Protein AF-A0A5C4PP89-F1 (afdb_monomer_lite)

Foldseek 3Di:
DLVLLLQLLQPCLQPVVSNVVSLVVLVVVLVVVCVVCVVVVVVDPVVVVLVVVLVVVVVVVVCCCVPDPPHDPDDDCVVVCVVCSVVSVCVVCVPDPVSVLSSLVSNLNSLVSNLVRQAPCSVVLLVCLVVVAAHCSNRPALLVSLVSLLVNLVSLVVVLVCCVPVVVVCCVDPVSVVVNVVSVVSNVVSVSSNSNNLNPVSLVVSVVVLVVVVVVCVVVVPPDDVVVNVVVVVVSVVVNVVSD

Secondary structure (DSSP, 8-state):
-HHHHHHHHHHTTT-HHHHHHHHHHHHHHHHHHHHHTHHHHTT-HHHHHHHHHHHHHHHHHHHHHHH-S---SS---HHHHHHHHHHHHHHHHTT-HHHHHHHHHHHHHHHHHHHHHH-SSHHHHHHHHHTT----TTSSSHHHHHHHHHHHHHHHHHHHHHHHHH-TTGGGSHHHHHHHHHHHHHHHHHHHHHHHTT-HHHHHHHHHHHHHHHHHHHHTT----HHHHHHHHHHHHHHHHTT-

Sequence (244 aa):
MFISILGYTLFKVADRNIGDVFLTLLVLGFIIGLISNWKVLIQDKILWLFLLSLLSQILSWFHGIYFTPYTPSFFSLSPLANLFYFFILACWLKGNAYYIFSTLTAYCLGVILACILHSNAPVDEFLLGLTGQRVDFGITNANHTAALAGSSILASIFMIYFFIKEFRIYLRTWYGISYVSFLAIISVINLLLVYMTFSRSIWLALFCVLVILIFYVFFRNVSFNMKFLVKIIVVLISSFLLIY

Radius of gyration: 21.16 Å; chains: 1; bounding box: 54×38×56 Å

Structure (mmCIF, N/CA/C/O backbone):
data_AF-A0A5C4PP89-F1
#
_entry.id   AF-A0A5C4PP89-F1
#
loop_
_atom_site.group_PDB
_atom_site.id
_atom_site.type_symbol
_atom_site.label_atom_id
_atom_site.label_alt_id
_atom_site.label_comp_id
_atom_site.label_asym_id
_atom_site.label_entity_id
_atom_site.label_seq_id
_atom_site.pdbx_PDB_ins_code
_atom_site.Cartn_x
_atom_site.Cartn_y
_atom_site.Cartn_z
_atom_site.occupancy
_atom_site.B_iso_or_equiv
_atom_site.auth_seq_id
_atom_site.auth_comp_id
_atom_site.auth_asym_id
_atom_site.auth_atom_id
_atom_site.pdbx_PDB_model_num
ATOM 1 N N . MET A 1 1 ? -4.977 14.700 11.552 1.00 88.88 1 MET A N 1
ATOM 2 C CA . MET A 1 1 ? -4.698 13.250 11.656 1.00 88.88 1 MET A CA 1
ATOM 3 C C . MET A 1 1 ? -4.964 12.521 10.358 1.00 88.88 1 MET A C 1
ATOM 5 O O . MET A 1 1 ? -4.012 12.023 9.789 1.00 88.88 1 MET A O 1
ATOM 9 N N . PHE A 1 2 ? -6.188 12.511 9.825 1.00 90.88 2 PHE A N 1
ATOM 10 C CA . PHE A 1 2 ? -6.460 11.801 8.568 1.00 90.88 2 PHE A CA 1
ATOM 11 C C . PHE A 1 2 ? -5.607 12.278 7.373 1.00 90.88 2 PHE A C 1
ATOM 13 O O . PHE A 1 2 ? -5.032 11.454 6.676 1.00 90.88 2 PHE A O 1
ATOM 20 N N . ILE A 1 3 ? -5.415 13.592 7.201 1.00 92.06 3 ILE A N 1
ATOM 21 C CA . ILE A 1 3 ? -4.490 14.142 6.187 1.00 92.06 3 ILE A CA 1
ATOM 22 C C . ILE A 1 3 ? -3.062 13.616 6.388 1.00 92.06 3 ILE A C 1
ATOM 24 O O . ILE A 1 3 ? -2.393 13.264 5.425 1.00 92.06 3 ILE A O 1
ATOM 28 N N . SER A 1 4 ? -2.612 13.507 7.640 1.00 92.50 4 SER A N 1
ATOM 29 C CA . SER A 1 4 ? -1.303 12.945 7.978 1.00 92.50 4 SER A CA 1
ATOM 30 C C . SER A 1 4 ? -1.210 11.465 7.608 1.00 92.50 4 SER A C 1
ATOM 32 O O . SER A 1 4 ? -0.158 11.024 7.168 1.00 92.50 4 SER A O 1
ATOM 34 N N . ILE A 1 5 ? -2.309 10.709 7.717 1.00 92.69 5 ILE A N 1
ATOM 35 C CA . ILE A 1 5 ? -2.360 9.331 7.220 1.00 92.69 5 ILE A CA 1
ATOM 36 C C . ILE A 1 5 ? -2.183 9.308 5.708 1.00 92.69 5 ILE A C 1
ATOM 38 O O . ILE A 1 5 ? -1.323 8.583 5.221 1.00 92.69 5 ILE A O 1
ATOM 42 N N . LEU A 1 6 ? -2.965 10.109 4.979 1.00 94.31 6 LEU A N 1
ATOM 43 C CA . LEU A 1 6 ? -2.884 10.161 3.519 1.00 94.31 6 LEU A CA 1
ATOM 44 C C . LEU A 1 6 ? -1.471 10.538 3.067 1.00 94.31 6 LEU A C 1
ATOM 46 O O . LEU A 1 6 ? -0.885 9.821 2.260 1.00 94.31 6 LEU A O 1
ATOM 50 N N . GLY A 1 7 ? -0.898 11.591 3.656 1.00 93.12 7 GLY A N 1
ATOM 51 C CA . GLY A 1 7 ? 0.468 12.031 3.386 1.00 93.12 7 GLY A CA 1
ATOM 52 C C . GLY A 1 7 ? 1.504 10.950 3.691 1.00 93.12 7 GLY A C 1
ATOM 53 O O . GLY A 1 7 ? 2.354 10.670 2.852 1.00 93.12 7 GLY A O 1
ATOM 54 N N . TYR A 1 8 ? 1.396 10.267 4.834 1.00 93.38 8 TYR A N 1
ATOM 55 C CA . TYR A 1 8 ? 2.272 9.141 5.157 1.00 93.38 8 TYR A CA 1
ATOM 56 C C . TYR A 1 8 ? 2.159 8.023 4.113 1.00 93.38 8 TYR A C 1
ATOM 58 O O . TYR A 1 8 ? 3.167 7.606 3.552 1.00 93.38 8 TYR A O 1
ATOM 66 N N . THR A 1 9 ? 0.944 7.562 3.804 1.00 92.75 9 THR A N 1
ATOM 67 C CA . THR A 1 9 ? 0.734 6.453 2.858 1.00 92.75 9 THR A CA 1
ATOM 68 C C . THR A 1 9 ? 1.170 6.783 1.434 1.00 92.75 9 THR A C 1
ATOM 70 O O . THR A 1 9 ? 1.595 5.887 0.711 1.00 92.75 9 THR A O 1
ATOM 73 N N . LEU A 1 10 ? 1.081 8.055 1.043 1.00 94.38 10 LEU A N 1
ATOM 74 C CA . LEU A 1 10 ? 1.427 8.525 -0.293 1.00 94.38 10 LEU A CA 1
ATOM 75 C C . LEU A 1 10 ? 2.937 8.750 -0.435 1.00 94.38 10 LEU A C 1
ATOM 77 O O . LEU A 1 10 ? 3.524 8.344 -1.433 1.00 94.38 10 LEU A O 1
ATOM 81 N N . PHE A 1 11 ? 3.582 9.356 0.568 1.00 93.56 11 PHE A N 1
ATOM 82 C CA . PHE A 1 11 ? 4.981 9.775 0.464 1.00 93.56 11 PHE A CA 1
ATOM 83 C C . PHE A 1 11 ? 5.983 8.827 1.112 1.00 93.56 11 PHE A C 1
ATOM 85 O O . PHE A 1 11 ? 7.130 8.842 0.698 1.00 93.56 11 PHE A O 1
ATOM 92 N N . LYS A 1 12 ? 5.622 7.972 2.076 1.00 89.69 12 LYS A N 1
ATOM 93 C CA . LYS A 1 12 ? 6.619 7.179 2.827 1.00 89.69 12 LYS A CA 1
ATOM 94 C C . LYS A 1 12 ? 7.551 6.344 1.947 1.00 89.69 12 LYS A C 1
ATOM 96 O O . LYS A 1 12 ? 8.718 6.181 2.295 1.00 89.69 12 LYS A O 1
ATOM 101 N N . VAL A 1 13 ? 7.031 5.823 0.839 1.00 86.75 13 VAL A N 1
ATOM 102 C CA . VAL A 1 13 ? 7.825 5.087 -0.151 1.00 86.75 13 VAL A CA 1
ATOM 103 C C . VAL A 1 13 ? 8.424 6.025 -1.198 1.00 86.75 13 VAL A C 1
ATOM 105 O O . VAL A 1 13 ? 9.518 5.760 -1.667 1.00 86.75 13 VAL A O 1
ATOM 108 N N . ALA A 1 14 ? 7.736 7.110 -1.559 1.00 88.50 14 ALA A N 1
ATOM 109 C CA . ALA A 1 14 ? 8.132 7.981 -2.661 1.00 88.50 14 ALA A CA 1
ATOM 110 C C . ALA A 1 14 ? 9.193 9.030 -2.290 1.00 88.50 14 ALA A C 1
ATOM 112 O O . ALA A 1 14 ? 10.112 9.267 -3.063 1.00 88.50 14 ALA A O 1
ATOM 113 N N . ASP A 1 15 ? 9.090 9.613 -1.099 1.00 89.56 15 ASP A N 1
ATOM 114 C CA . ASP A 1 15 ? 10.097 10.462 -0.471 1.00 89.56 15 ASP A CA 1
ATOM 115 C C . ASP A 1 15 ? 10.065 10.215 1.042 1.00 89.56 15 ASP A C 1
ATOM 117 O O . ASP A 1 15 ? 9.145 10.620 1.767 1.00 89.56 15 ASP A O 1
ATOM 121 N N . ARG A 1 16 ? 11.110 9.542 1.527 1.00 87.69 16 ARG A N 1
ATOM 122 C CA . ARG A 1 16 ? 11.231 9.166 2.933 1.00 87.69 16 ARG A CA 1
ATOM 123 C C . ARG A 1 16 ? 11.198 10.379 3.863 1.00 87.69 16 ARG A C 1
ATOM 125 O O . ARG A 1 16 ? 10.590 10.276 4.927 1.00 87.69 16 ARG A O 1
ATOM 132 N N . ASN A 1 17 ? 11.794 11.506 3.473 1.00 89.75 17 ASN A N 1
ATOM 133 C CA . ASN A 1 17 ? 11.881 12.690 4.327 1.00 89.75 17 ASN A CA 1
ATOM 134 C C . ASN A 1 17 ? 10.488 13.277 4.567 1.00 89.75 17 ASN A C 1
ATOM 136 O O . ASN A 1 17 ? 10.100 13.528 5.709 1.00 89.75 17 ASN A O 1
ATOM 140 N N . ILE A 1 18 ? 9.700 13.420 3.499 1.00 91.31 18 ILE A N 1
ATOM 141 C CA . ILE A 1 18 ? 8.321 13.917 3.581 1.00 91.31 18 ILE A CA 1
ATOM 142 C C . ILE A 1 18 ? 7.441 12.919 4.346 1.00 91.31 18 ILE A C 1
ATOM 144 O O . ILE A 1 18 ? 6.667 13.304 5.228 1.00 91.31 18 ILE A O 1
ATOM 148 N N . GLY A 1 19 ? 7.579 11.624 4.055 1.00 90.00 19 GLY A N 1
ATOM 149 C CA . GLY A 1 19 ? 6.848 10.574 4.760 1.00 90.00 19 GLY A CA 1
ATOM 150 C C . GLY A 1 19 ? 7.123 10.547 6.267 1.00 90.00 19 GLY A C 1
ATOM 151 O O . GLY A 1 19 ? 6.197 10.332 7.052 1.00 90.00 19 GLY A O 1
ATOM 152 N N . ASP A 1 20 ? 8.364 10.807 6.681 1.00 89.69 20 ASP A N 1
ATOM 153 C CA . ASP A 1 20 ? 8.764 10.850 8.091 1.00 89.69 20 ASP A CA 1
ATOM 154 C C . ASP A 1 20 ? 8.165 12.057 8.833 1.00 89.69 20 ASP A C 1
ATOM 156 O O . ASP A 1 20 ? 7.765 11.930 9.995 1.00 89.69 20 ASP A O 1
ATOM 160 N N . VAL A 1 21 ? 7.965 13.196 8.163 1.00 93.31 21 VAL A N 1
ATOM 161 C CA . VAL A 1 21 ? 7.217 14.331 8.738 1.00 93.31 21 VAL A CA 1
ATOM 162 C C . VAL A 1 21 ? 5.766 13.935 9.031 1.00 93.31 21 VAL A C 1
ATOM 164 O O . VAL A 1 21 ? 5.253 14.171 10.124 1.00 93.31 21 VAL A O 1
ATOM 167 N N . PHE A 1 22 ? 5.089 13.266 8.099 1.00 92.62 22 PHE A N 1
ATOM 168 C CA . PHE A 1 22 ? 3.720 12.808 8.343 1.00 92.62 22 PHE A CA 1
ATOM 169 C C . PHE A 1 22 ? 3.639 11.721 9.420 1.00 92.62 22 PHE A C 1
ATOM 171 O O . PHE A 1 22 ? 2.704 11.721 10.225 1.00 92.62 22 PHE A O 1
ATOM 178 N N . LEU A 1 23 ? 4.633 10.834 9.474 1.00 90.19 23 LEU A N 1
ATOM 179 C CA . LEU A 1 23 ? 4.743 9.806 10.503 1.00 90.19 23 LEU A CA 1
ATOM 180 C C . LEU A 1 23 ? 4.913 10.411 11.899 1.00 90.19 23 LEU A C 1
ATOM 182 O O . LEU A 1 23 ? 4.223 10.000 12.831 1.00 90.19 23 LEU A O 1
ATOM 186 N N . THR A 1 24 ? 5.789 11.404 12.053 1.00 90.56 24 THR A N 1
ATOM 187 C CA . THR A 1 24 ? 5.991 12.075 13.348 1.00 90.56 24 THR A CA 1
ATOM 188 C C . THR A 1 24 ? 4.713 12.766 13.817 1.00 90.56 24 THR A C 1
ATOM 190 O O . THR A 1 24 ? 4.319 12.590 14.970 1.00 90.56 24 THR A O 1
ATOM 193 N N . LEU A 1 25 ? 3.990 13.444 12.920 1.00 92.50 25 LEU A N 1
ATOM 194 C CA . LEU A 1 25 ? 2.676 14.020 13.226 1.00 92.50 25 LEU A CA 1
ATOM 195 C C . LEU A 1 25 ? 1.646 12.958 13.647 1.00 92.50 25 LEU A C 1
ATOM 197 O O . LEU A 1 25 ? 0.860 13.203 14.564 1.00 92.50 25 LEU A O 1
ATOM 201 N N . LEU A 1 26 ? 1.648 11.777 13.017 1.00 91.06 26 LEU A N 1
ATOM 202 C CA . LEU A 1 26 ? 0.763 10.667 13.390 1.00 91.06 26 LEU A CA 1
ATOM 203 C C . LEU A 1 26 ? 1.077 10.109 14.775 1.00 91.06 26 LEU A C 1
ATOM 205 O O . LEU A 1 26 ? 0.155 9.871 15.557 1.00 91.06 26 LEU A O 1
ATOM 209 N N . VAL A 1 27 ? 2.360 9.915 15.081 1.00 89.06 27 VAL A N 1
ATOM 210 C CA . VAL A 1 27 ? 2.814 9.417 16.386 1.00 89.06 27 VAL A CA 1
ATOM 211 C C . VAL A 1 27 ? 2.493 10.431 17.483 1.00 89.06 27 VAL A C 1
ATOM 213 O O . VAL A 1 27 ? 1.910 10.057 18.499 1.00 89.06 27 VAL A O 1
ATOM 216 N N . LEU A 1 28 ? 2.786 11.716 17.265 1.00 90.94 28 LEU A N 1
ATOM 217 C CA . LEU A 1 28 ? 2.429 12.785 18.204 1.00 90.94 28 LEU A CA 1
ATOM 218 C C . LEU A 1 28 ? 0.918 12.848 18.426 1.00 90.94 28 LEU A C 1
ATOM 220 O O . LEU A 1 28 ? 0.458 12.885 19.566 1.00 90.94 28 LEU A O 1
ATOM 224 N N . GLY A 1 29 ? 0.140 12.788 17.344 1.00 89.56 29 GLY A N 1
ATOM 225 C CA . GLY A 1 29 ? -1.312 12.726 17.422 1.00 89.56 29 GLY A CA 1
ATOM 226 C C . GLY A 1 29 ? -1.791 11.546 18.257 1.00 89.56 29 GLY A C 1
ATOM 227 O O . GLY A 1 29 ? -2.650 11.720 19.120 1.00 89.56 29 GLY A O 1
ATOM 228 N N . PHE A 1 30 ? -1.227 10.358 18.027 1.00 87.56 30 PHE A N 1
ATOM 229 C CA . PHE A 1 30 ? -1.563 9.146 18.772 1.00 87.56 30 PHE A CA 1
ATOM 230 C C . PHE A 1 30 ? -1.273 9.294 20.267 1.00 87.56 30 PHE A C 1
ATOM 232 O O . PHE A 1 30 ? -2.152 9.007 21.073 1.00 87.56 30 PHE A O 1
ATOM 239 N N . ILE A 1 31 ? -0.101 9.817 20.639 1.00 88.31 31 ILE A N 1
ATOM 240 C CA . ILE A 1 31 ? 0.267 10.063 22.042 1.00 88.31 31 ILE A CA 1
ATOM 241 C C . ILE A 1 31 ? -0.713 11.046 22.698 1.00 88.31 31 ILE A C 1
ATOM 243 O O . ILE A 1 31 ? -1.238 10.763 23.773 1.00 88.31 31 ILE A O 1
ATOM 247 N N . ILE A 1 32 ? -1.022 12.167 22.037 1.00 89.44 32 ILE A N 1
ATOM 248 C CA . ILE A 1 32 ? -1.983 13.161 22.548 1.00 89.44 32 ILE A CA 1
ATOM 249 C C . ILE A 1 32 ? -3.376 12.535 22.715 1.00 89.44 32 ILE A C 1
ATOM 251 O O . ILE A 1 32 ? -4.022 12.714 23.749 1.00 89.44 32 ILE A O 1
ATOM 255 N N . GLY A 1 33 ? -3.833 11.768 21.722 1.00 86.25 33 GLY A N 1
ATOM 256 C CA . GLY A 1 33 ? -5.120 11.072 21.770 1.00 86.25 33 GLY A CA 1
ATOM 257 C C . GLY A 1 33 ? -5.194 10.039 22.896 1.00 86.25 33 GLY A C 1
ATOM 258 O O . GLY A 1 33 ? -6.246 9.886 23.522 1.00 86.25 33 GLY A O 1
ATOM 259 N N . LEU A 1 34 ? -4.069 9.385 23.178 1.00 84.81 34 LEU A N 1
ATOM 260 C CA . LEU A 1 34 ? -3.925 8.386 24.225 1.00 84.81 34 LEU A CA 1
ATOM 261 C C . LEU A 1 34 ? -3.943 9.014 25.624 1.00 84.81 34 LEU A C 1
ATOM 263 O O . LEU A 1 34 ? -4.640 8.508 26.501 1.00 84.81 34 LEU A O 1
ATOM 267 N N . ILE A 1 35 ? -3.280 10.158 25.811 1.00 87.38 35 ILE A N 1
ATOM 268 C CA . ILE A 1 35 ? -3.321 10.928 27.066 1.00 87.38 35 ILE A CA 1
ATOM 269 C C . ILE A 1 35 ? -4.731 11.483 27.316 1.00 87.38 35 ILE A C 1
ATOM 271 O O . ILE A 1 35 ? -5.265 11.350 28.416 1.00 87.38 35 ILE A O 1
ATOM 275 N N . SER A 1 36 ? -5.371 12.055 26.292 1.00 87.75 36 SER A N 1
ATOM 276 C CA . SER A 1 36 ? -6.695 12.673 26.430 1.00 87.75 36 SER A CA 1
ATOM 277 C C . SER A 1 36 ? -7.809 11.667 26.741 1.00 87.75 36 SER A C 1
ATOM 279 O O . SER A 1 36 ? -8.760 12.018 27.434 1.00 87.75 36 SER A O 1
ATOM 281 N N . ASN A 1 37 ? -7.721 10.435 26.226 1.00 84.50 37 ASN A N 1
ATOM 282 C CA . ASN A 1 37 ? -8.781 9.420 26.334 1.00 84.50 37 ASN A CA 1
ATOM 283 C C . ASN A 1 37 ? -8.337 8.156 27.084 1.00 84.50 37 ASN A C 1
ATOM 285 O O . ASN A 1 37 ? -8.922 7.085 26.908 1.00 84.50 37 ASN A O 1
ATOM 289 N N . TRP A 1 38 ? -7.324 8.282 27.942 1.00 79.75 38 TRP A N 1
ATOM 290 C CA . TRP A 1 38 ? -6.675 7.177 28.653 1.00 79.75 38 TRP A CA 1
ATOM 291 C C . TRP A 1 38 ? -7.660 6.200 29.317 1.00 79.75 38 TRP A C 1
ATOM 293 O O . TRP A 1 38 ? -7.530 4.984 29.182 1.00 79.75 38 TRP A O 1
ATOM 303 N N . LYS A 1 39 ? -8.709 6.726 29.969 1.00 79.12 39 LYS A N 1
ATOM 304 C CA . LYS A 1 39 ? -9.724 5.920 30.673 1.00 79.12 39 LYS A CA 1
ATOM 305 C C . LYS A 1 39 ? -10.529 5.002 29.749 1.00 79.12 39 LYS A C 1
ATOM 307 O O . LYS A 1 39 ? -10.878 3.900 30.154 1.00 79.12 39 LYS A O 1
ATOM 312 N N . VAL A 1 40 ? -10.829 5.456 28.533 1.00 77.56 40 VAL A N 1
ATOM 313 C CA . VAL A 1 40 ? -11.603 4.684 27.546 1.00 77.56 40 VAL A CA 1
ATOM 314 C C . VAL A 1 40 ? -10.697 3.674 26.844 1.00 77.56 40 VAL A C 1
ATOM 316 O O . VAL A 1 40 ? -11.090 2.536 26.616 1.00 77.56 40 VAL A O 1
ATOM 319 N N . LEU A 1 41 ? -9.457 4.067 26.553 1.00 73.94 41 LEU A N 1
ATOM 320 C CA . LEU A 1 41 ? -8.504 3.253 25.800 1.00 73.94 41 LEU A CA 1
ATOM 321 C C . LEU A 1 41 ? -7.965 2.048 26.584 1.00 73.94 41 LEU A C 1
ATOM 323 O O . LEU A 1 41 ? -7.747 1.000 25.986 1.00 73.94 41 LEU A O 1
ATOM 327 N N . ILE A 1 42 ? -7.811 2.143 27.911 1.00 80.38 42 ILE A N 1
ATOM 328 C CA . ILE A 1 42 ? -7.408 0.992 28.747 1.00 80.38 42 ILE A CA 1
ATOM 329 C C . ILE A 1 42 ? -8.435 -0.144 28.712 1.00 80.38 42 ILE A C 1
ATOM 331 O O . ILE A 1 42 ? -8.081 -1.304 28.921 1.00 80.38 42 ILE A O 1
ATOM 335 N N . GLN A 1 43 ? -9.707 0.167 28.470 1.00 80.44 43 GLN A N 1
ATOM 336 C CA . GLN A 1 43 ? -10.750 -0.855 28.400 1.00 80.44 43 GLN A CA 1
ATOM 337 C C . GLN A 1 43 ? -10.708 -1.631 27.076 1.00 80.44 43 GLN A C 1
ATOM 339 O O . GLN A 1 43 ? -11.323 -2.694 26.969 1.00 80.44 43 GLN A O 1
ATOM 344 N N . ASP A 1 44 ? -9.977 -1.135 26.074 1.00 82.19 44 ASP A N 1
ATOM 345 C CA . ASP A 1 44 ? -9.890 -1.770 24.769 1.00 82.19 44 ASP A CA 1
ATOM 346 C C . ASP A 1 44 ? -8.919 -2.962 24.792 1.00 82.19 44 ASP A C 1
ATOM 348 O O . ASP A 1 44 ? -7.713 -2.834 25.022 1.00 82.19 44 ASP A O 1
ATOM 352 N N . LYS A 1 45 ? -9.449 -4.155 24.505 1.00 84.88 45 LYS A N 1
ATOM 353 C CA . LYS A 1 45 ? -8.669 -5.400 24.432 1.00 84.88 45 LYS A CA 1
ATOM 354 C C . LYS A 1 45 ? -7.604 -5.341 23.337 1.00 84.88 45 LYS A C 1
ATOM 356 O O . LYS A 1 45 ? -6.549 -5.957 23.481 1.00 84.88 45 LYS A O 1
ATOM 361 N N . ILE A 1 46 ? -7.863 -4.601 22.259 1.00 81.94 46 ILE A N 1
ATOM 362 C CA . ILE A 1 46 ? -6.939 -4.465 21.129 1.00 81.94 46 ILE A CA 1
ATOM 363 C C . ILE A 1 46 ? -5.661 -3.736 21.567 1.00 81.94 46 ILE A C 1
ATOM 365 O O . ILE A 1 46 ? -4.562 -4.122 21.165 1.00 81.94 46 ILE A O 1
ATOM 369 N N . LEU A 1 47 ? -5.782 -2.749 22.458 1.00 82.19 47 LEU A N 1
ATOM 370 C CA . LEU A 1 47 ? -4.639 -2.037 23.028 1.00 82.19 47 LEU A CA 1
ATOM 371 C C . LEU A 1 47 ? -3.791 -2.946 23.927 1.00 82.19 47 LEU A C 1
ATOM 373 O O . LEU A 1 47 ? -2.565 -2.903 23.857 1.00 82.19 47 LEU A O 1
ATOM 377 N N . TRP A 1 48 ? -4.413 -3.819 24.720 1.00 83.94 48 TRP A N 1
ATOM 378 C CA . TRP A 1 48 ? -3.675 -4.795 25.530 1.00 83.94 48 TRP A CA 1
ATOM 379 C C . TRP A 1 48 ? -2.933 -5.828 24.687 1.00 83.94 48 TRP A C 1
ATOM 381 O O . TRP A 1 48 ? -1.780 -6.130 24.983 1.00 83.94 48 TRP A O 1
ATOM 391 N N . LEU A 1 49 ? -3.553 -6.335 23.618 1.00 83.75 49 LEU A N 1
ATOM 392 C CA . LEU A 1 49 ? -2.882 -7.233 22.672 1.00 83.75 49 LEU A CA 1
ATOM 393 C C . LEU A 1 49 ? -1.685 -6.548 22.006 1.00 83.75 49 LEU A C 1
ATOM 395 O O . LEU A 1 49 ? -0.625 -7.156 21.870 1.00 83.75 49 LEU A O 1
ATOM 399 N N . PHE A 1 50 ? -1.831 -5.270 21.654 1.00 82.88 50 PHE A N 1
ATOM 400 C CA . PHE A 1 50 ? -0.732 -4.464 21.138 1.00 82.88 50 PHE A CA 1
ATOM 401 C C . PHE A 1 50 ? 0.409 -4.342 22.155 1.00 82.88 50 PHE A C 1
ATOM 403 O O . PHE A 1 50 ? 1.551 -4.673 21.834 1.00 82.88 50 PHE A O 1
ATOM 410 N N . LEU A 1 51 ? 0.111 -3.967 23.402 1.00 83.75 51 LEU A N 1
ATOM 411 C CA . LEU A 1 51 ? 1.120 -3.879 24.461 1.00 83.75 51 LEU A CA 1
ATOM 412 C C . LEU A 1 51 ? 1.800 -5.228 24.734 1.00 83.75 51 LEU A C 1
ATOM 414 O O . LEU A 1 51 ? 3.018 -5.270 24.888 1.00 83.75 51 LEU A O 1
ATOM 418 N N . LEU A 1 52 ? 1.045 -6.330 24.735 1.00 85.31 52 LEU A N 1
ATOM 419 C CA . LEU A 1 52 ? 1.582 -7.685 24.887 1.00 85.31 52 LEU A CA 1
ATOM 420 C C . LEU A 1 52 ? 2.500 -8.074 23.727 1.00 85.31 52 LEU A C 1
ATOM 422 O O . LEU A 1 52 ? 3.549 -8.665 23.963 1.00 85.31 52 LEU A O 1
ATOM 426 N N . SER A 1 53 ? 2.146 -7.726 22.489 1.00 82.44 53 SER A N 1
ATOM 427 C CA . SER A 1 53 ? 2.997 -7.995 21.324 1.00 82.44 53 SER A CA 1
ATOM 428 C C . SER A 1 53 ? 4.305 -7.198 21.368 1.00 82.44 53 SER A C 1
ATOM 430 O O . SER A 1 53 ? 5.372 -7.736 21.077 1.00 82.44 53 SER A O 1
ATOM 432 N N . LEU A 1 54 ? 4.242 -5.945 21.827 1.00 83.69 54 LEU A N 1
ATOM 433 C CA . LEU A 1 54 ? 5.408 -5.091 22.020 1.00 83.69 54 LEU A CA 1
ATOM 434 C C . LEU A 1 54 ? 6.301 -5.658 23.135 1.00 83.69 54 LEU A C 1
ATOM 436 O O . LEU A 1 54 ? 7.508 -5.817 22.949 1.00 83.69 54 LEU A O 1
ATOM 440 N N . LEU A 1 55 ? 5.701 -6.052 24.260 1.00 85.94 55 LEU A N 1
ATOM 441 C CA . LEU A 1 55 ? 6.396 -6.681 25.381 1.00 85.94 55 LEU A CA 1
ATOM 442 C C . LEU A 1 55 ? 7.039 -8.015 24.972 1.00 85.94 55 LEU A C 1
ATOM 444 O O . LEU A 1 55 ? 8.197 -8.256 25.303 1.00 85.94 55 LEU A O 1
ATOM 448 N N . SER A 1 56 ? 6.336 -8.851 24.204 1.00 84.56 56 SER A N 1
ATOM 449 C CA . SER A 1 56 ? 6.861 -10.115 23.674 1.00 84.56 56 SER A CA 1
ATOM 450 C C . SER A 1 56 ? 8.090 -9.894 22.790 1.00 84.56 56 SER A C 1
ATOM 452 O O . SER A 1 56 ? 9.094 -10.588 22.958 1.00 84.56 56 SER A O 1
ATOM 454 N N . GLN A 1 57 ? 8.059 -8.887 21.913 1.00 83.00 57 GLN A N 1
ATOM 455 C CA . GLN A 1 57 ? 9.201 -8.559 21.063 1.00 83.00 57 GLN A CA 1
ATOM 456 C C . GLN A 1 57 ? 10.397 -8.043 21.878 1.00 83.00 57 GLN A C 1
ATOM 458 O O . GLN A 1 57 ? 11.532 -8.444 21.619 1.00 83.00 57 GLN A O 1
ATOM 463 N N . ILE A 1 58 ? 10.151 -7.205 22.892 1.00 83.38 58 ILE A N 1
ATOM 464 C CA . ILE A 1 58 ? 11.193 -6.731 23.815 1.00 83.38 58 ILE A CA 1
ATOM 465 C C . ILE A 1 58 ? 11.828 -7.911 24.564 1.00 83.38 58 ILE A C 1
ATOM 467 O O . ILE A 1 58 ? 13.054 -8.005 24.624 1.00 83.38 58 ILE A O 1
ATOM 471 N N . LEU A 1 59 ? 11.020 -8.834 25.095 1.00 85.44 59 LEU A N 1
ATOM 472 C CA . LEU A 1 59 ? 11.519 -10.026 25.787 1.00 85.44 59 LEU A CA 1
ATOM 473 C C . LEU A 1 59 ? 12.327 -10.939 24.857 1.00 85.44 59 LEU A C 1
ATOM 475 O O . LEU A 1 59 ? 13.388 -11.420 25.253 1.00 85.44 59 LEU A O 1
ATOM 479 N N . SER A 1 60 ? 11.868 -11.143 23.618 1.00 82.19 60 SER A N 1
ATOM 480 C CA . SER A 1 60 ? 12.601 -11.913 22.605 1.00 82.19 60 SER A CA 1
ATOM 481 C C . SER A 1 60 ? 13.987 -11.319 22.336 1.00 82.19 60 SER A C 1
ATOM 483 O O . SER A 1 60 ? 14.974 -12.050 22.240 1.00 82.19 60 SER A O 1
ATOM 485 N N . TRP A 1 61 ? 14.094 -9.990 22.292 1.00 78.56 61 TRP A N 1
ATOM 486 C CA . TRP A 1 61 ? 15.375 -9.309 22.119 1.00 78.56 61 TRP A CA 1
ATOM 487 C C . TRP A 1 61 ? 16.271 -9.360 23.353 1.00 78.56 61 TRP A C 1
ATOM 489 O O . TRP A 1 61 ? 17.463 -9.617 23.196 1.00 78.56 61 TRP A O 1
ATOM 499 N N . PHE A 1 62 ? 15.732 -9.200 24.565 1.00 80.88 62 PHE A N 1
ATOM 500 C CA . PHE A 1 62 ? 16.513 -9.410 25.792 1.00 80.88 62 PHE A CA 1
ATOM 501 C C . PHE A 1 62 ? 17.075 -10.831 25.868 1.00 80.88 62 PHE A C 1
ATOM 503 O O . PHE A 1 62 ? 18.243 -11.018 26.206 1.00 80.88 62 PHE A O 1
ATOM 510 N N . HIS A 1 63 ? 16.274 -11.825 25.483 1.00 82.50 63 HIS A N 1
ATOM 511 C CA . HIS A 1 63 ? 16.731 -13.203 25.368 1.00 82.50 63 HIS A CA 1
ATOM 512 C C . HIS A 1 63 ? 17.850 -13.341 24.320 1.00 82.50 63 HIS A C 1
ATOM 514 O O . HIS A 1 63 ? 18.874 -13.963 24.588 1.00 82.50 63 HIS A O 1
ATOM 520 N N . GLY A 1 64 ? 17.704 -12.710 23.150 1.00 78.69 64 GLY A N 1
ATOM 521 C CA . GLY A 1 64 ? 18.754 -12.670 22.129 1.00 78.69 64 GLY A CA 1
ATOM 522 C C . GLY A 1 64 ? 20.075 -12.091 22.648 1.00 78.69 64 GLY A C 1
ATOM 523 O O . GLY A 1 64 ? 21.127 -12.676 22.406 1.00 78.69 64 GLY A O 1
ATOM 524 N N . ILE A 1 65 ? 20.023 -11.001 23.420 1.00 76.19 65 ILE A N 1
ATOM 525 C CA . ILE A 1 65 ? 21.212 -10.359 24.004 1.00 76.19 65 ILE A CA 1
ATOM 526 C C . ILE A 1 65 ? 21.930 -11.287 24.989 1.00 76.19 65 ILE A C 1
ATOM 528 O O . ILE A 1 65 ? 23.156 -11.335 24.998 1.00 76.19 65 ILE A O 1
ATOM 532 N N . TYR A 1 66 ? 21.184 -12.013 25.822 1.00 77.25 66 TYR A N 1
ATOM 533 C CA . TYR A 1 66 ? 21.780 -12.844 26.868 1.00 77.25 66 TYR A CA 1
ATOM 534 C C . TYR A 1 66 ? 22.360 -14.162 26.332 1.00 77.25 66 TYR A C 1
ATOM 536 O O . TYR A 1 66 ? 23.363 -14.648 26.847 1.00 77.25 66 TYR A O 1
ATOM 544 N N . PHE A 1 67 ? 21.738 -14.743 25.301 1.00 78.88 67 PHE A N 1
ATOM 545 C CA . PHE A 1 67 ? 22.045 -16.105 24.849 1.00 78.88 67 PHE A CA 1
ATOM 546 C C . PHE A 1 67 ? 22.800 -16.198 23.521 1.00 78.88 67 PHE A C 1
ATOM 548 O O . PHE A 1 67 ? 23.209 -17.299 23.150 1.00 78.88 67 PHE A O 1
ATOM 555 N N . THR A 1 68 ? 23.004 -15.094 22.791 1.00 73.06 68 THR A N 1
ATOM 556 C CA . THR A 1 68 ? 23.770 -15.128 21.535 1.00 73.06 68 THR A CA 1
ATOM 557 C C . THR A 1 68 ? 25.094 -14.369 21.641 1.00 73.06 68 THR A C 1
ATOM 559 O O . THR A 1 68 ? 25.127 -13.263 22.175 1.00 73.06 68 THR A O 1
ATOM 562 N N . PRO A 1 69 ? 26.196 -14.913 21.086 1.00 67.69 69 PRO A N 1
ATOM 563 C CA . PRO A 1 69 ? 27.492 -14.230 21.052 1.00 67.69 69 PRO A CA 1
ATOM 564 C C . PRO A 1 69 ? 27.527 -13.061 20.049 1.00 67.69 69 PRO A C 1
ATOM 566 O O . PRO A 1 69 ? 28.523 -12.353 19.956 1.00 67.69 69 PRO A O 1
ATOM 569 N N . TYR A 1 70 ? 26.446 -12.860 19.289 1.00 65.75 70 TYR A N 1
ATOM 570 C CA . TYR A 1 70 ? 26.303 -11.836 18.257 1.00 65.75 70 TYR A CA 1
ATOM 571 C C . TYR A 1 70 ? 25.484 -10.652 18.774 1.00 65.75 70 TYR A C 1
ATOM 573 O O . TYR A 1 70 ? 24.492 -10.255 18.161 1.00 65.75 70 TYR A O 1
ATOM 581 N N . THR A 1 71 ? 25.865 -10.103 19.926 1.00 63.16 71 THR A N 1
ATOM 582 C CA . THR A 1 71 ? 25.205 -8.928 20.495 1.00 63.16 71 THR A CA 1
ATOM 583 C C . THR A 1 71 ? 25.432 -7.709 19.596 1.00 63.16 71 THR A C 1
ATOM 585 O O . THR A 1 71 ? 26.572 -7.275 19.417 1.00 63.16 71 THR A O 1
ATOM 588 N N . PRO A 1 72 ? 24.376 -7.115 19.007 1.00 61.22 72 PRO A N 1
ATOM 589 C CA . PRO A 1 72 ? 24.526 -5.835 18.333 1.00 61.22 72 PRO A CA 1
ATOM 590 C C . PRO A 1 72 ? 24.907 -4.770 19.370 1.00 61.22 72 PRO A C 1
ATOM 592 O O . PRO A 1 72 ? 24.318 -4.696 20.447 1.00 61.22 72 PRO A O 1
ATOM 595 N N . SER A 1 73 ? 25.883 -3.927 19.035 1.00 62.03 73 SER A N 1
ATOM 596 C CA . SER A 1 73 ? 26.418 -2.881 19.919 1.00 62.03 73 SER A CA 1
ATOM 597 C C . SER A 1 73 ? 25.420 -1.763 20.244 1.00 62.03 73 SER A C 1
ATOM 599 O O . SER A 1 73 ? 25.643 -1.006 21.186 1.00 62.03 73 SER A O 1
ATOM 601 N N . PHE A 1 74 ? 24.313 -1.662 19.498 1.00 61.91 74 PHE A N 1
ATOM 602 C CA . PHE A 1 74 ? 23.307 -0.617 19.670 1.00 61.91 74 PHE A CA 1
ATOM 603 C C . PHE A 1 74 ? 21.879 -1.159 19.641 1.00 61.91 74 PHE A C 1
ATOM 605 O O . PHE A 1 74 ? 21.466 -1.884 18.734 1.00 61.91 74 PHE A O 1
ATOM 612 N N . PHE A 1 75 ? 21.100 -0.725 20.630 1.00 64.56 75 PHE A N 1
ATOM 613 C CA . PHE A 1 75 ? 19.674 -0.993 20.732 1.00 64.56 75 PHE A CA 1
ATOM 614 C C . PHE A 1 75 ? 18.908 -0.107 19.741 1.00 64.56 75 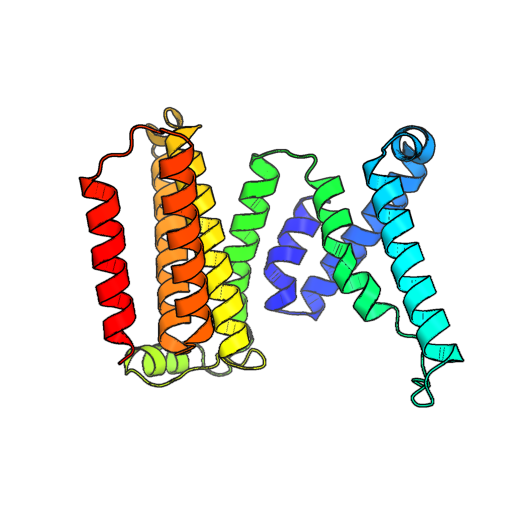PHE A C 1
ATOM 616 O O . PHE A 1 75 ? 18.749 1.093 19.963 1.00 64.56 75 PHE A O 1
ATOM 623 N N . SER A 1 76 ? 18.435 -0.686 18.633 1.00 66.06 76 SER A N 1
ATOM 624 C CA . SER A 1 76 ? 17.601 0.037 17.667 1.00 66.06 76 SER A CA 1
ATOM 625 C C . SER A 1 76 ? 16.126 -0.336 17.832 1.00 66.06 76 SER A C 1
ATOM 627 O O . SER A 1 76 ? 15.716 -1.470 17.609 1.00 66.06 76 SER A O 1
ATOM 629 N N . LEU A 1 77 ? 15.297 0.645 18.198 1.00 70.44 77 LEU A N 1
ATOM 630 C CA . LEU A 1 77 ? 13.834 0.500 18.239 1.00 70.44 77 LEU A CA 1
ATOM 631 C C . LEU A 1 77 ? 13.188 0.611 16.850 1.00 70.44 77 LEU A C 1
ATOM 633 O O . LEU A 1 77 ? 11.981 0.442 16.707 1.00 70.44 77 LEU A O 1
ATOM 637 N N . SER A 1 78 ? 13.973 0.907 15.812 1.00 70.19 78 SER A N 1
ATOM 638 C CA . SER A 1 78 ? 13.458 1.165 14.466 1.00 70.19 78 SER A CA 1
ATOM 639 C C . SER A 1 78 ? 12.713 -0.034 13.850 1.00 70.19 78 SER A C 1
ATOM 641 O O . SER A 1 78 ? 11.612 0.177 13.339 1.00 70.19 78 SER A O 1
ATOM 643 N N . PRO A 1 79 ? 13.200 -1.292 13.953 1.00 69.75 79 PRO A N 1
ATOM 644 C CA . PRO A 1 79 ? 12.457 -2.454 13.455 1.00 69.75 79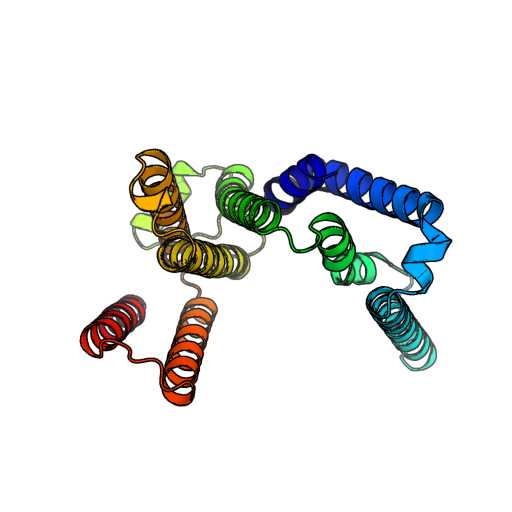 PRO A CA 1
ATOM 645 C C . PRO A 1 79 ? 11.137 -2.678 14.202 1.00 69.75 79 PRO A C 1
ATOM 647 O O . PRO A 1 79 ? 10.130 -3.017 13.584 1.00 69.75 79 PRO A O 1
ATOM 650 N N . LEU A 1 80 ? 11.129 -2.425 15.518 1.00 71.06 80 LEU A N 1
ATOM 651 C CA . LEU A 1 80 ? 9.931 -2.511 16.357 1.00 71.06 80 LEU A CA 1
ATOM 652 C C . LEU A 1 80 ? 8.884 -1.500 15.890 1.00 71.06 80 LEU A C 1
ATOM 654 O O . LEU A 1 80 ? 7.729 -1.843 15.663 1.00 71.06 80 LEU A O 1
ATOM 658 N N . ALA A 1 81 ? 9.306 -0.251 15.704 1.00 72.62 81 ALA A N 1
ATOM 659 C CA . ALA A 1 81 ? 8.422 0.818 15.277 1.00 72.62 81 ALA A CA 1
ATOM 660 C C . ALA A 1 81 ? 7.819 0.519 13.892 1.00 72.62 81 ALA A C 1
ATOM 662 O O . ALA A 1 81 ? 6.606 0.629 13.720 1.00 72.62 81 ALA A O 1
ATOM 663 N N . ASN A 1 82 ? 8.633 0.027 12.949 1.00 73.56 82 ASN A N 1
ATOM 664 C CA . ASN A 1 82 ? 8.173 -0.374 11.616 1.00 73.56 82 ASN A CA 1
ATOM 665 C C . ASN A 1 82 ? 7.112 -1.482 11.656 1.00 73.56 82 ASN A C 1
ATOM 667 O O . ASN A 1 82 ? 6.155 -1.426 10.884 1.00 73.56 82 ASN A O 1
ATOM 671 N N . LEU A 1 83 ? 7.246 -2.450 12.567 1.00 72.25 83 LEU A N 1
ATOM 672 C CA . LEU A 1 83 ? 6.258 -3.514 12.744 1.00 72.25 83 LEU A CA 1
ATOM 673 C C . LEU A 1 83 ? 4.934 -3.007 13.312 1.00 72.25 83 LEU A C 1
ATOM 675 O O . LEU A 1 83 ? 3.913 -3.617 13.039 1.00 72.25 83 LEU A O 1
ATOM 679 N N . PHE A 1 84 ? 4.927 -1.913 14.072 1.00 80.12 84 PHE A N 1
ATOM 680 C CA . PHE A 1 84 ? 3.764 -1.492 14.856 1.00 80.12 84 PHE A CA 1
ATOM 681 C C . PHE A 1 84 ? 3.082 -0.208 14.371 1.00 80.12 84 PHE A C 1
ATOM 683 O O . PHE A 1 84 ? 1.993 0.117 14.848 1.00 80.12 84 PHE A O 1
ATOM 690 N N . TYR A 1 85 ? 3.635 0.500 13.380 1.00 81.81 85 TYR A N 1
ATOM 691 C CA . TYR A 1 85 ? 3.000 1.709 12.834 1.00 81.81 85 TYR A CA 1
ATOM 692 C C . TYR A 1 85 ? 1.601 1.470 12.249 1.00 81.81 85 TYR A C 1
ATOM 694 O O . TYR A 1 85 ? 0.761 2.373 12.294 1.00 81.81 85 TYR A O 1
ATOM 702 N N . PHE A 1 86 ? 1.304 0.256 11.770 1.00 83.25 86 PHE A N 1
ATOM 703 C CA . PHE A 1 86 ? -0.036 -0.083 11.281 1.00 83.25 86 PHE A CA 1
ATOM 704 C C . PHE A 1 86 ? -1.112 0.059 12.370 1.00 83.25 86 PHE A C 1
ATOM 706 O O . PHE A 1 86 ? -2.256 0.381 12.054 1.00 83.25 86 PHE A O 1
ATOM 713 N N . PHE A 1 87 ? -0.756 -0.131 13.646 1.00 83.62 87 PHE A N 1
ATOM 714 C CA . PHE A 1 87 ? -1.685 0.010 14.765 1.00 83.62 87 PHE A CA 1
ATOM 715 C C . PHE A 1 87 ? -2.155 1.456 14.915 1.00 83.62 87 PHE A C 1
ATOM 717 O O . PHE A 1 87 ? -3.351 1.724 15.010 1.00 83.62 87 PHE A O 1
ATOM 724 N N . ILE A 1 88 ? -1.211 2.401 14.853 1.00 85.50 88 ILE A N 1
ATOM 725 C CA . ILE A 1 88 ? -1.504 3.835 14.928 1.00 85.50 88 ILE A CA 1
ATOM 726 C C . ILE A 1 88 ? -2.451 4.230 13.792 1.00 85.50 88 ILE A C 1
ATOM 728 O O . ILE A 1 88 ? -3.454 4.906 14.024 1.00 85.50 88 ILE A O 1
ATOM 732 N N . LEU A 1 89 ? -2.169 3.761 12.574 1.00 87.94 89 LEU A N 1
ATOM 733 C CA . LEU A 1 89 ? -3.034 3.976 11.415 1.00 87.94 89 LEU A CA 1
ATOM 734 C C . LEU A 1 89 ? -4.442 3.413 11.651 1.00 87.94 89 LEU A C 1
ATOM 736 O O . LEU A 1 89 ? -5.428 4.130 11.472 1.00 87.94 89 LEU A O 1
ATOM 740 N N . ALA A 1 90 ? -4.544 2.165 12.112 1.00 86.19 90 ALA A N 1
ATOM 741 C CA . ALA A 1 90 ? -5.818 1.502 12.373 1.00 86.19 90 ALA A CA 1
ATOM 742 C C . ALA A 1 90 ? -6.671 2.249 13.416 1.00 86.19 90 ALA A C 1
ATOM 744 O O . ALA A 1 90 ? -7.867 2.462 13.188 1.00 86.19 90 ALA A O 1
ATOM 745 N N . CYS A 1 91 ? -6.062 2.723 14.510 1.00 84.31 91 CYS A N 1
ATOM 746 C CA . CYS A 1 91 ? -6.753 3.499 15.545 1.00 84.31 91 CYS A CA 1
ATOM 747 C C . CYS A 1 91 ? -7.390 4.781 14.997 1.00 84.31 91 CYS A C 1
ATOM 749 O O . CYS A 1 91 ? -8.497 5.146 15.400 1.00 84.31 91 CYS A O 1
ATOM 751 N N . TRP A 1 92 ? -6.719 5.467 14.069 1.00 86.38 92 TRP A N 1
ATOM 752 C CA . TRP A 1 92 ? -7.247 6.695 13.474 1.00 86.38 92 TRP A CA 1
ATOM 753 C C . TRP A 1 92 ? -8.287 6.446 12.379 1.00 86.38 92 TRP A C 1
ATOM 755 O O . TRP A 1 92 ? -9.181 7.275 12.202 1.00 86.38 92 TRP A O 1
ATOM 765 N N . LEU A 1 93 ? -8.208 5.315 11.673 1.00 87.62 93 LEU A N 1
ATOM 766 C CA . LEU A 1 93 ? -9.184 4.937 10.647 1.00 87.62 93 LEU A CA 1
ATOM 767 C C . LEU A 1 93 ? -10.549 4.554 11.235 1.00 87.62 93 LEU A C 1
ATOM 769 O O . LEU A 1 93 ? -11.567 4.738 10.563 1.00 87.62 93 LEU A O 1
ATOM 773 N N . LYS A 1 94 ? -10.589 4.046 12.478 1.00 84.12 94 LYS A N 1
ATOM 774 C CA . LYS A 1 94 ? -11.817 3.690 13.226 1.00 84.12 94 LYS A CA 1
ATOM 775 C C . LYS A 1 94 ? -12.816 2.825 12.436 1.00 84.12 94 LYS A C 1
ATOM 777 O O . LYS A 1 94 ? -14.021 2.928 12.636 1.00 84.12 94 LYS A O 1
ATOM 782 N N . GLY A 1 95 ? -12.330 2.010 11.498 1.00 83.75 95 GLY A N 1
ATOM 783 C CA . GLY A 1 95 ? -13.176 1.161 10.654 1.00 83.75 95 GLY A CA 1
ATOM 784 C C . GLY A 1 95 ? -14.067 1.907 9.650 1.00 83.75 95 GLY A C 1
ATOM 785 O O . GLY A 1 95 ? -14.935 1.285 9.043 1.00 83.75 95 GLY A O 1
ATOM 786 N N . ASN A 1 96 ? -13.889 3.218 9.448 1.00 89.00 96 ASN A N 1
ATOM 787 C CA . ASN A 1 96 ? -14.692 3.964 8.481 1.00 89.00 96 ASN A CA 1
ATOM 788 C C . ASN A 1 96 ? -14.241 3.637 7.047 1.00 89.00 96 ASN A C 1
ATOM 790 O O . ASN A 1 96 ? -13.102 3.921 6.669 1.00 89.00 96 ASN A O 1
ATOM 794 N N . ALA A 1 97 ? -15.154 3.090 6.238 1.00 88.12 97 ALA A N 1
ATOM 795 C CA . ALA A 1 97 ? -14.892 2.701 4.853 1.00 88.12 97 ALA A CA 1
ATOM 796 C C . ALA A 1 97 ? -14.338 3.855 3.999 1.00 88.12 97 ALA A C 1
ATOM 798 O O . ALA A 1 97 ? -13.417 3.640 3.217 1.00 88.12 97 ALA A O 1
ATOM 799 N N . TYR A 1 98 ? -14.828 5.086 4.190 1.00 88.56 98 TYR A N 1
ATOM 800 C CA . TYR A 1 98 ? -14.337 6.257 3.456 1.00 88.56 98 TYR A CA 1
ATOM 801 C C . TYR A 1 98 ? -12.857 6.526 3.744 1.00 88.56 98 TYR A C 1
ATOM 803 O O . TYR A 1 98 ? -12.068 6.747 2.823 1.00 88.56 98 TYR A O 1
ATOM 811 N N . TYR A 1 99 ? -12.460 6.465 5.019 1.00 92.31 99 TYR A N 1
ATOM 812 C CA . TYR A 1 99 ? -11.067 6.662 5.402 1.00 92.31 99 TYR A CA 1
ATOM 813 C C . TYR A 1 99 ? -10.190 5.521 4.896 1.00 92.31 99 TYR A C 1
ATOM 815 O O . TYR A 1 99 ? -9.144 5.787 4.313 1.00 92.31 99 TYR A O 1
ATOM 823 N N . ILE A 1 100 ? -10.644 4.272 5.024 1.00 92.88 100 ILE A N 1
ATOM 824 C CA . ILE A 1 100 ? -9.914 3.101 4.523 1.00 92.88 100 ILE A CA 1
ATOM 825 C C . ILE A 1 100 ? -9.686 3.214 3.009 1.00 92.88 100 ILE A C 1
ATOM 827 O O . ILE A 1 100 ? -8.542 3.133 2.562 1.00 92.88 100 ILE A O 1
ATOM 831 N N . PHE A 1 101 ? -10.726 3.475 2.213 1.00 92.81 101 PHE A N 1
ATOM 832 C CA . PHE A 1 101 ? -10.579 3.585 0.757 1.00 92.81 101 PHE A CA 1
ATOM 833 C C . PHE A 1 101 ? -9.707 4.755 0.343 1.00 92.81 101 PHE A C 1
ATOM 835 O O . PHE A 1 101 ? -8.849 4.588 -0.515 1.00 92.81 101 PHE A O 1
ATOM 842 N N . SER A 1 102 ? -9.834 5.898 1.009 1.00 93.81 102 SER A N 1
ATOM 843 C CA . SER A 1 102 ? -8.950 7.032 0.751 1.00 93.81 102 SER A CA 1
ATOM 844 C C . SER A 1 102 ? -7.481 6.683 1.028 1.00 93.81 102 SER A C 1
ATOM 846 O O . SER A 1 102 ? -6.608 7.006 0.224 1.00 93.81 102 SER A O 1
ATOM 848 N N . THR A 1 103 ? -7.188 5.969 2.122 1.00 94.75 103 THR A N 1
ATOM 849 C CA . THR A 1 103 ? -5.814 5.524 2.415 1.00 94.75 103 THR A CA 1
ATOM 850 C C . THR A 1 103 ? -5.288 4.497 1.427 1.00 94.75 103 THR A C 1
ATOM 852 O O . THR A 1 103 ? -4.135 4.586 1.018 1.00 94.75 103 THR A O 1
ATOM 855 N N . LEU A 1 104 ? -6.130 3.565 0.980 1.00 95.00 104 LEU A N 1
ATOM 856 C CA . LEU A 1 104 ? -5.756 2.596 -0.045 1.00 95.00 104 LEU A CA 1
ATOM 857 C C . LEU A 1 104 ? -5.538 3.275 -1.403 1.00 95.00 104 LEU A C 1
ATOM 859 O O . LEU A 1 104 ? -4.587 2.928 -2.099 1.00 95.00 104 LEU A O 1
ATOM 863 N N . THR A 1 105 ? -6.340 4.282 -1.768 1.00 95.31 105 THR A N 1
ATOM 864 C CA . THR A 1 105 ? -6.078 5.087 -2.971 1.00 95.31 105 THR A CA 1
ATOM 865 C C . THR A 1 105 ? -4.779 5.873 -2.868 1.00 95.31 105 THR A C 1
ATOM 867 O O . THR A 1 105 ? -4.003 5.874 -3.819 1.00 95.31 105 THR A O 1
ATOM 870 N N . ALA A 1 106 ? -4.508 6.488 -1.712 1.00 95.94 106 ALA A N 1
ATOM 871 C CA . ALA A 1 106 ? -3.268 7.216 -1.470 1.00 95.94 106 ALA A CA 1
ATOM 872 C C . ALA A 1 106 ? -2.051 6.286 -1.540 1.00 95.94 106 ALA A C 1
ATOM 874 O O . ALA A 1 106 ? -1.050 6.651 -2.145 1.00 95.94 106 ALA A O 1
ATOM 875 N N . TYR A 1 107 ? -2.168 5.064 -1.015 1.00 95.88 107 TYR A N 1
ATOM 876 C CA . TYR A 1 107 ? -1.154 4.026 -1.166 1.00 95.88 107 TYR A CA 1
ATOM 877 C C . TYR A 1 107 ? -0.921 3.654 -2.638 1.00 95.88 107 TYR A C 1
ATOM 879 O O . TYR A 1 107 ? 0.219 3.656 -3.091 1.00 95.88 107 TYR A O 1
ATOM 887 N N . CYS A 1 108 ? -1.981 3.392 -3.411 1.00 96.12 108 CYS A N 1
ATOM 888 C CA . CYS A 1 108 ? -1.837 3.025 -4.824 1.00 96.12 108 CYS A CA 1
ATOM 889 C C . CYS A 1 108 ? -1.180 4.137 -5.656 1.00 96.12 108 CYS A C 1
ATOM 891 O O . CYS A 1 108 ? -0.346 3.860 -6.515 1.00 96.12 108 CYS A O 1
ATOM 893 N N . LEU A 1 109 ? -1.528 5.397 -5.382 1.00 96.06 109 LEU A N 1
ATOM 894 C CA . LEU A 1 109 ? -0.866 6.551 -5.991 1.00 96.06 109 LEU A CA 1
ATOM 895 C C . LEU A 1 109 ? 0.579 6.699 -5.509 1.00 96.06 109 LEU A C 1
ATOM 897 O O . LEU A 1 109 ? 1.453 7.005 -6.313 1.00 96.06 109 LEU A O 1
ATOM 901 N N . GLY A 1 110 ? 0.838 6.446 -4.227 1.00 94.94 110 GLY A N 1
ATOM 902 C CA . GLY A 1 110 ? 2.173 6.494 -3.636 1.00 94.94 110 GLY A CA 1
ATOM 903 C C . GLY A 1 110 ? 3.146 5.504 -4.273 1.00 94.94 110 GLY A C 1
ATOM 904 O O . GLY A 1 110 ? 4.306 5.846 -4.473 1.00 94.94 110 GLY A O 1
ATOM 905 N N . VAL A 1 111 ? 2.684 4.312 -4.665 1.00 94.19 111 VAL A N 1
ATOM 906 C CA . VAL A 1 111 ? 3.512 3.333 -5.397 1.00 94.19 111 VAL A CA 1
ATOM 907 C C . VAL A 1 111 ? 3.931 3.867 -6.770 1.00 94.19 111 VAL A C 1
ATOM 909 O O . VAL A 1 111 ? 5.109 3.800 -7.122 1.00 94.19 111 VAL A O 1
ATOM 912 N N . ILE A 1 112 ? 2.993 4.446 -7.525 1.00 93.88 112 ILE A N 1
ATOM 913 C CA . ILE A 1 112 ? 3.285 5.055 -8.833 1.00 93.88 112 ILE A CA 1
ATOM 914 C C . ILE A 1 112 ? 4.236 6.244 -8.655 1.00 93.88 112 ILE A C 1
ATOM 916 O O . ILE A 1 112 ? 5.238 6.352 -9.358 1.00 93.88 112 ILE A O 1
ATOM 920 N N . LEU A 1 113 ? 3.953 7.106 -7.676 1.00 94.06 113 LEU A N 1
ATOM 921 C CA . LEU A 1 113 ? 4.789 8.259 -7.359 1.00 94.06 113 LEU A CA 1
ATOM 922 C C . LEU A 1 113 ? 6.206 7.836 -6.963 1.00 94.06 113 LEU A C 1
ATOM 924 O O . LEU A 1 113 ? 7.164 8.483 -7.370 1.00 94.06 113 LEU A O 1
ATOM 928 N N . ALA A 1 114 ? 6.356 6.743 -6.214 1.00 92.31 114 ALA A N 1
ATOM 929 C CA . ALA A 1 114 ? 7.665 6.237 -5.831 1.00 92.31 114 ALA A CA 1
ATOM 930 C C . ALA A 1 114 ? 8.506 5.837 -7.042 1.00 92.31 114 ALA A C 1
ATOM 932 O O . ALA A 1 114 ? 9.680 6.193 -7.088 1.00 92.31 114 ALA A O 1
ATOM 933 N N . CYS A 1 115 ? 7.900 5.181 -8.035 1.00 89.88 115 CYS A N 1
ATOM 934 C CA . CYS A 1 115 ? 8.597 4.811 -9.269 1.00 89.88 115 CYS A CA 1
ATOM 935 C C . CYS A 1 115 ? 9.037 6.049 -10.065 1.00 89.88 115 CYS A C 1
ATOM 937 O O . CYS A 1 115 ? 10.087 6.032 -10.697 1.00 89.88 115 CYS A O 1
ATOM 939 N N . ILE A 1 116 ? 8.256 7.133 -10.009 1.00 90.94 116 ILE A N 1
ATOM 940 C CA . ILE A 1 116 ? 8.582 8.394 -10.686 1.00 90.94 116 ILE A CA 1
ATOM 941 C C . ILE A 1 116 ? 9.701 9.149 -9.957 1.00 90.94 116 ILE A C 1
ATOM 943 O O . ILE A 1 116 ? 10.598 9.665 -10.612 1.00 90.94 116 ILE A O 1
ATOM 947 N N . LEU A 1 117 ? 9.649 9.234 -8.623 1.00 90.94 117 LEU A N 1
ATOM 948 C CA . LEU A 1 117 ? 10.584 10.049 -7.835 1.00 90.94 117 LEU A CA 1
ATOM 949 C C . LEU A 1 117 ? 11.937 9.375 -7.578 1.00 90.94 117 LEU A C 1
ATOM 951 O O . LEU A 1 117 ? 12.929 10.078 -7.414 1.00 90.94 117 LEU A O 1
ATOM 955 N N . HIS A 1 118 ? 11.990 8.041 -7.512 1.00 87.62 118 HIS A N 1
ATOM 956 C CA . HIS A 1 118 ? 13.252 7.313 -7.310 1.00 87.62 118 HIS A CA 1
ATOM 957 C C . HIS A 1 118 ? 14.034 7.089 -8.608 1.00 87.62 118 HIS A C 1
ATOM 959 O O . HIS A 1 118 ? 15.236 6.829 -8.558 1.00 87.62 118 HIS A O 1
ATOM 965 N N . SER A 1 119 ? 13.367 7.170 -9.758 1.00 85.94 119 SER A N 1
ATOM 966 C CA . SER A 1 119 ? 14.001 7.004 -11.060 1.00 85.94 119 SER A CA 1
ATOM 967 C C . SER A 1 119 ? 14.702 8.290 -11.500 1.00 85.94 119 SER A C 1
ATOM 969 O O . SER A 1 119 ? 14.135 9.380 -11.424 1.00 85.94 119 SER A O 1
ATOM 971 N N . ASN A 1 120 ? 15.923 8.162 -12.024 1.00 82.44 120 ASN A N 1
ATOM 972 C CA . ASN A 1 120 ? 16.654 9.292 -12.609 1.00 82.44 120 ASN A CA 1
ATOM 973 C C . ASN A 1 120 ? 16.079 9.712 -13.975 1.00 82.44 120 ASN A C 1
ATOM 975 O O . ASN A 1 120 ? 16.241 10.862 -14.380 1.00 82.44 120 ASN A O 1
ATOM 979 N N . ALA A 1 121 ? 15.430 8.786 -14.688 1.00 86.38 121 ALA A N 1
ATOM 980 C CA . ALA A 1 121 ? 14.856 8.996 -16.015 1.00 86.38 121 ALA A CA 1
ATOM 981 C C . ALA A 1 121 ? 13.553 8.181 -16.159 1.00 86.38 121 ALA A C 1
ATOM 983 O O . ALA A 1 121 ? 13.521 7.175 -16.871 1.00 86.38 121 ALA A O 1
ATOM 984 N N . PRO A 1 122 ? 12.457 8.594 -15.491 1.00 84.88 122 PRO A N 1
ATOM 985 C CA . PRO A 1 122 ? 11.254 7.769 -15.357 1.00 84.88 122 PRO A CA 1
ATOM 986 C C . PRO A 1 122 ? 10.585 7.454 -16.696 1.00 84.88 122 PRO A C 1
ATOM 988 O O . PRO A 1 122 ? 10.022 6.376 -16.863 1.00 84.88 122 PRO A O 1
ATOM 991 N N . VAL A 1 123 ? 10.647 8.376 -17.661 1.00 86.81 123 VAL A N 1
ATOM 992 C CA . VAL A 1 123 ? 10.070 8.173 -18.998 1.00 86.81 123 VAL A CA 1
ATOM 993 C C . VAL A 1 123 ? 10.878 7.143 -19.785 1.00 86.81 123 VAL A C 1
ATOM 995 O O . VAL A 1 123 ? 10.294 6.230 -20.363 1.00 86.81 123 VAL A O 1
ATOM 998 N N . ASP A 1 124 ? 12.205 7.255 -19.765 1.00 87.12 124 ASP A N 1
ATOM 999 C CA . ASP A 1 124 ? 13.090 6.352 -20.502 1.00 87.12 124 ASP A CA 1
ATOM 1000 C C . ASP A 1 124 ? 13.048 4.945 -19.907 1.00 87.12 124 ASP A C 1
ATOM 1002 O O . ASP A 1 124 ? 12.901 3.972 -20.640 1.00 87.12 124 ASP A O 1
ATOM 1006 N N . GLU A 1 125 ? 13.074 4.825 -18.579 1.00 86.75 125 GLU A N 1
ATOM 1007 C CA . GLU A 1 125 ? 12.909 3.544 -17.892 1.00 86.75 125 GLU A CA 1
ATOM 1008 C C . GLU A 1 125 ? 11.552 2.900 -18.201 1.00 86.75 125 GLU A C 1
ATOM 1010 O O . GLU A 1 125 ? 11.481 1.698 -18.455 1.00 86.75 125 GLU A O 1
ATOM 1015 N N . PHE A 1 126 ? 10.472 3.682 -18.271 1.00 88.25 126 PHE A N 1
ATOM 1016 C CA . PHE A 1 126 ? 9.163 3.153 -18.653 1.00 88.25 126 PHE A CA 1
ATOM 1017 C C . PHE A 1 126 ? 9.133 2.673 -20.113 1.00 88.25 126 PHE A C 1
ATOM 1019 O O . PHE A 1 126 ? 8.590 1.605 -20.403 1.00 88.25 126 PHE A O 1
ATOM 1026 N N . LEU A 1 127 ? 9.748 3.422 -21.035 1.00 88.56 127 LEU A N 1
ATOM 1027 C CA . LEU A 1 127 ? 9.880 3.025 -22.441 1.00 88.56 127 LEU A CA 1
ATOM 1028 C C . LEU A 1 127 ? 10.734 1.760 -22.595 1.00 88.56 127 LEU A C 1
ATOM 1030 O O . LEU A 1 127 ? 10.345 0.849 -23.326 1.00 88.56 127 LEU A O 1
ATOM 1034 N N . LEU A 1 128 ? 11.845 1.656 -21.864 1.00 87.69 128 LEU A N 1
ATOM 1035 C CA . LEU A 1 128 ? 12.683 0.455 -21.834 1.00 87.69 128 LEU A CA 1
ATOM 1036 C C . LEU A 1 128 ? 11.895 -0.754 -21.313 1.00 87.69 128 LEU A C 1
ATOM 1038 O O . LEU A 1 128 ? 11.932 -1.825 -21.926 1.00 87.69 128 LEU A O 1
ATOM 1042 N N . GLY A 1 129 ? 11.095 -0.568 -20.263 1.00 86.75 129 GLY A N 1
ATOM 1043 C CA . GLY A 1 129 ? 10.191 -1.598 -19.754 1.00 86.75 129 GLY A CA 1
ATOM 1044 C C . GLY A 1 129 ? 9.195 -2.099 -20.807 1.00 86.75 129 GLY A C 1
ATOM 1045 O O . GLY A 1 129 ? 8.948 -3.302 -20.909 1.00 86.75 129 GLY A O 1
ATOM 1046 N N . LEU A 1 130 ? 8.666 -1.205 -21.651 1.00 87.12 130 LEU A N 1
ATOM 1047 C CA . LEU A 1 130 ? 7.772 -1.578 -22.758 1.00 87.12 130 LEU A CA 1
ATOM 1048 C C . LEU A 1 130 ? 8.484 -2.348 -23.876 1.00 87.12 130 LEU A C 1
ATOM 1050 O O . LEU A 1 130 ? 7.852 -3.165 -24.542 1.00 87.12 130 LEU A O 1
ATOM 1054 N N . THR A 1 131 ? 9.790 -2.141 -24.060 1.00 88.81 131 THR A N 1
ATOM 1055 C CA . THR A 1 131 ? 10.600 -2.927 -25.010 1.00 88.81 131 THR A CA 1
ATOM 1056 C C . THR A 1 131 ? 10.962 -4.324 -24.494 1.00 88.81 131 THR A C 1
ATOM 1058 O O . THR A 1 131 ? 11.631 -5.082 -25.193 1.00 88.81 131 THR A O 1
ATOM 1061 N N . GLY A 1 132 ? 10.501 -4.688 -23.293 1.00 82.88 132 GLY A N 1
ATOM 1062 C CA . GLY A 1 132 ? 10.741 -5.996 -22.689 1.00 82.88 132 GLY A CA 1
ATOM 1063 C C . GLY A 1 132 ? 12.074 -6.093 -21.951 1.00 82.88 132 GLY A C 1
ATOM 1064 O O . GLY A 1 132 ? 12.563 -7.198 -21.731 1.00 82.88 132 GLY A O 1
ATOM 1065 N N . GLN A 1 133 ? 12.678 -4.965 -21.570 1.00 86.06 133 GLN A N 1
ATOM 1066 C CA . GLN A 1 133 ? 13.820 -4.963 -20.659 1.00 86.06 133 GLN A CA 1
ATOM 1067 C C . GLN A 1 133 ? 13.351 -4.932 -19.205 1.00 86.06 133 GLN A C 1
ATOM 1069 O O . GLN A 1 133 ? 12.327 -4.337 -18.878 1.00 86.06 133 GLN A O 1
ATOM 1074 N N . ARG A 1 134 ? 14.123 -5.573 -18.323 1.00 86.06 134 ARG A N 1
ATOM 1075 C CA . ARG A 1 134 ? 13.866 -5.539 -16.883 1.00 86.06 134 ARG A CA 1
ATOM 1076 C C . ARG A 1 134 ? 14.204 -4.155 -16.332 1.00 86.06 134 ARG A C 1
ATOM 1078 O O . ARG A 1 134 ? 15.315 -3.676 -16.545 1.00 86.06 134 ARG A O 1
ATOM 1085 N N . VAL A 1 135 ? 13.277 -3.569 -15.578 1.00 87.62 135 VAL A N 1
ATOM 1086 C CA . VAL A 1 135 ? 13.422 -2.234 -14.982 1.00 87.62 135 VAL A CA 1
ATOM 1087 C C . VAL A 1 135 ? 13.178 -2.285 -13.477 1.00 87.62 135 VAL A C 1
ATOM 1089 O O . VAL A 1 135 ? 12.214 -2.891 -13.009 1.00 87.62 135 VAL A O 1
ATOM 1092 N N . ASP A 1 136 ? 14.043 -1.611 -12.720 1.00 84.56 136 ASP A N 1
ATOM 1093 C CA . ASP A 1 136 ? 14.027 -1.619 -11.254 1.00 84.56 136 ASP A CA 1
ATOM 1094 C C . ASP A 1 136 ? 13.440 -0.321 -10.647 1.00 84.56 136 ASP A C 1
ATOM 1096 O O . ASP A 1 136 ? 13.041 -0.322 -9.478 1.00 84.56 136 ASP A O 1
ATOM 1100 N N . PHE A 1 137 ? 13.327 0.761 -11.43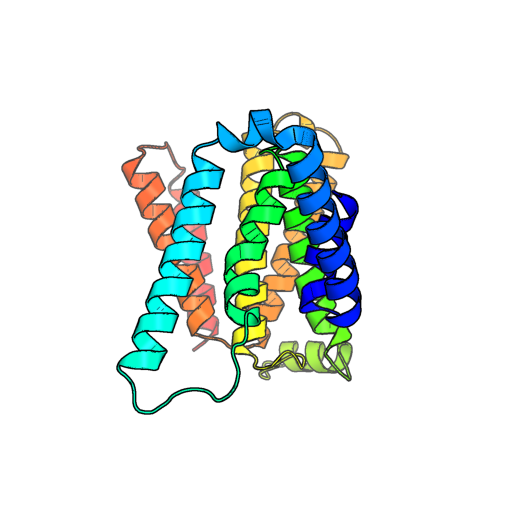2 1.00 84.31 137 PHE A N 1
ATOM 1101 C CA . PHE A 1 137 ? 12.810 2.088 -11.038 1.00 84.31 137 PHE A CA 1
ATOM 1102 C C . PHE A 1 137 ? 13.553 2.768 -9.874 1.00 84.31 137 PHE A C 1
ATOM 1104 O O . PHE A 1 137 ? 12.994 3.604 -9.168 1.00 84.31 137 PHE A O 1
ATOM 1111 N N . GLY A 1 138 ? 14.803 2.372 -9.614 1.00 81.50 138 GLY A N 1
ATOM 1112 C CA . GLY A 1 138 ? 15.627 2.937 -8.537 1.00 81.50 138 GLY A CA 1
ATOM 1113 C C . GLY A 1 138 ? 15.171 2.596 -7.108 1.00 81.50 138 GLY A C 1
ATOM 1114 O O . GLY A 1 138 ? 15.806 3.019 -6.142 1.00 81.50 138 GLY A O 1
ATOM 1115 N N . ILE A 1 139 ? 14.106 1.804 -6.928 1.00 82.56 139 ILE A N 1
ATOM 1116 C CA . ILE A 1 139 ? 13.582 1.436 -5.603 1.00 82.56 139 ILE A CA 1
ATOM 1117 C C . ILE A 1 139 ? 14.254 0.148 -5.125 1.00 82.56 139 ILE A C 1
ATOM 1119 O O . ILE A 1 139 ? 13.706 -0.937 -5.284 1.00 82.56 139 ILE A O 1
ATOM 1123 N N . THR A 1 140 ? 15.400 0.253 -4.449 1.00 80.81 140 THR A N 1
ATOM 1124 C CA . THR A 1 140 ? 16.170 -0.862 -3.840 1.00 80.81 140 THR A CA 1
ATOM 1125 C C . THR A 1 140 ? 16.517 -2.024 -4.786 1.00 80.81 140 THR A C 1
ATOM 1127 O O . THR A 1 140 ? 17.684 -2.174 -5.111 1.00 80.81 140 THR A O 1
ATOM 1130 N N . ASN A 1 141 ? 15.538 -2.838 -5.205 1.00 85.06 141 ASN A N 1
ATOM 1131 C CA . ASN A 1 141 ? 15.609 -3.926 -6.178 1.00 85.06 141 ASN A CA 1
ATOM 1132 C C . ASN A 1 141 ? 14.259 -4.057 -6.917 1.00 85.06 141 ASN A C 1
ATOM 1134 O O . ASN A 1 141 ? 13.207 -3.889 -6.292 1.00 85.06 141 ASN A O 1
ATOM 1138 N N . ALA A 1 142 ? 14.249 -4.534 -8.170 1.00 84.00 142 ALA A N 1
ATOM 1139 C CA . ALA A 1 142 ? 13.005 -4.775 -8.932 1.00 84.00 142 ALA A CA 1
ATOM 1140 C C . ALA A 1 142 ? 11.948 -5.615 -8.196 1.00 84.00 142 ALA A C 1
ATOM 1142 O O . ALA A 1 142 ? 10.753 -5.371 -8.331 1.00 84.00 142 ALA A O 1
ATOM 1143 N N . ASN A 1 143 ? 12.366 -6.602 -7.395 1.00 88.44 143 ASN A N 1
ATOM 1144 C CA . ASN A 1 143 ? 11.428 -7.436 -6.636 1.00 88.44 143 ASN A CA 1
ATOM 1145 C C . ASN A 1 143 ? 10.653 -6.628 -5.582 1.00 88.44 143 ASN A C 1
ATOM 1147 O O . ASN A 1 143 ? 9.510 -6.957 -5.282 1.00 88.44 143 ASN A O 1
ATOM 1151 N N . HIS A 1 144 ? 11.257 -5.576 -5.024 1.00 89.19 144 HIS A N 1
ATOM 1152 C CA . HIS A 1 144 ? 10.598 -4.706 -4.056 1.00 89.19 144 HIS A CA 1
ATOM 1153 C C . HIS A 1 144 ? 9.554 -3.817 -4.744 1.00 89.19 144 HIS A C 1
ATOM 1155 O O . HIS A 1 144 ? 8.403 -3.768 -4.308 1.00 89.19 144 HIS A O 1
ATOM 1161 N N . THR A 1 145 ? 9.919 -3.189 -5.867 1.00 91.69 145 THR A N 1
ATOM 1162 C CA . THR A 1 145 ? 8.996 -2.409 -6.713 1.00 91.69 145 THR A CA 1
ATOM 1163 C C . THR A 1 145 ? 7.797 -3.244 -7.146 1.00 91.69 145 THR A C 1
ATOM 1165 O O . THR A 1 145 ? 6.643 -2.840 -7.006 1.00 91.69 145 THR A O 1
ATOM 1168 N N . ALA A 1 146 ? 8.073 -4.461 -7.602 1.00 91.94 146 ALA A N 1
ATOM 1169 C CA . ALA A 1 146 ? 7.067 -5.397 -8.058 1.00 91.94 146 ALA A CA 1
ATOM 1170 C C . ALA A 1 146 ? 6.140 -5.858 -6.916 1.00 91.94 146 ALA A C 1
ATOM 1172 O O . ALA A 1 146 ? 4.940 -6.021 -7.129 1.00 91.94 146 ALA A O 1
ATOM 1173 N N . ALA A 1 147 ? 6.657 -6.015 -5.690 1.00 92.81 147 ALA A N 1
ATOM 1174 C CA . ALA A 1 147 ? 5.844 -6.352 -4.522 1.00 92.81 147 ALA A CA 1
ATOM 1175 C C . ALA A 1 147 ? 4.863 -5.229 -4.170 1.00 92.81 147 ALA A C 1
ATOM 1177 O O . ALA A 1 147 ? 3.679 -5.500 -3.977 1.00 92.81 147 ALA A O 1
ATOM 1178 N N . LEU A 1 148 ? 5.336 -3.978 -4.158 1.00 93.94 148 LEU A N 1
ATOM 1179 C CA . LEU A 1 148 ? 4.509 -2.795 -3.908 1.00 93.94 148 LEU A CA 1
ATOM 1180 C C . LEU A 1 148 ? 3.417 -2.614 -4.972 1.00 93.94 148 LEU A C 1
ATOM 1182 O O . LEU A 1 148 ? 2.255 -2.363 -4.642 1.00 93.94 148 LEU A O 1
ATOM 1186 N N . ALA A 1 149 ? 3.774 -2.781 -6.247 1.00 93.88 149 ALA A N 1
ATOM 1187 C CA . ALA A 1 149 ? 2.822 -2.724 -7.351 1.00 93.88 149 ALA A CA 1
ATOM 1188 C C . ALA A 1 149 ? 1.802 -3.875 -7.271 1.00 93.88 149 ALA A C 1
ATOM 1190 O O . ALA A 1 149 ? 0.599 -3.646 -7.396 1.00 93.88 149 ALA A O 1
ATOM 1191 N N . GLY A 1 150 ? 2.246 -5.095 -6.951 1.00 93.00 150 GLY A N 1
ATOM 1192 C CA . GLY A 1 150 ? 1.380 -6.258 -6.746 1.00 93.00 150 GLY A CA 1
ATOM 1193 C C . GLY A 1 150 ? 0.347 -6.058 -5.632 1.00 93.00 150 GLY A C 1
ATOM 1194 O O . GLY A 1 150 ? -0.840 -6.334 -5.828 1.00 93.00 150 GLY A O 1
ATOM 1195 N N . SER A 1 151 ? 0.747 -5.515 -4.480 1.00 94.06 151 SER A N 1
ATOM 1196 C CA . SER A 1 151 ? -0.197 -5.179 -3.404 1.00 94.06 151 SER A CA 1
ATOM 1197 C C . SER A 1 151 ? -1.129 -4.022 -3.770 1.00 94.06 151 SER A C 1
ATOM 1199 O O . SER A 1 151 ? -2.291 -4.034 -3.360 1.00 94.06 151 SER A O 1
ATOM 1201 N N . SER A 1 152 ? -0.679 -3.054 -4.577 1.00 94.94 152 SER A N 1
ATOM 1202 C CA . SER A 1 152 ? -1.548 -1.997 -5.113 1.00 94.94 152 SER A CA 1
ATOM 1203 C C . SER A 1 152 ? -2.624 -2.548 -6.063 1.00 94.94 152 SER A C 1
ATOM 1205 O O . SER A 1 152 ? -3.784 -2.123 -5.997 1.00 94.94 152 SER A O 1
ATOM 1207 N N . ILE A 1 153 ? -2.298 -3.553 -6.884 1.00 93.56 153 ILE A N 1
ATOM 1208 C CA . ILE A 1 153 ? -3.280 -4.263 -7.722 1.00 93.56 153 ILE A CA 1
ATOM 1209 C C . ILE A 1 153 ? -4.339 -4.937 -6.842 1.00 93.56 153 ILE A C 1
ATOM 1211 O O . ILE A 1 153 ? -5.536 -4.751 -7.058 1.00 93.56 153 ILE A O 1
ATOM 1215 N N . LEU A 1 154 ? -3.928 -5.667 -5.803 1.00 92.50 154 LEU A N 1
ATOM 1216 C CA . LEU A 1 154 ? -4.874 -6.313 -4.886 1.00 92.50 154 LEU A CA 1
ATOM 1217 C C . LEU A 1 154 ? -5.776 -5.294 -4.174 1.00 92.50 154 LEU A C 1
ATOM 1219 O O . LEU A 1 154 ? -6.989 -5.499 -4.090 1.00 92.50 154 LEU A O 1
ATOM 1223 N N . ALA A 1 155 ? -5.208 -4.178 -3.709 1.00 94.31 155 ALA A N 1
ATOM 1224 C CA . ALA A 1 155 ? -5.960 -3.106 -3.063 1.00 94.31 155 ALA A CA 1
ATOM 1225 C C . ALA A 1 155 ? -6.987 -2.463 -4.010 1.00 94.31 155 ALA A C 1
ATOM 1227 O O . ALA A 1 155 ? -8.144 -2.277 -3.630 1.00 94.31 155 ALA A O 1
ATOM 1228 N N . SER A 1 156 ? -6.594 -2.154 -5.248 1.00 93.31 156 SER A N 1
ATOM 1229 C CA . SER A 1 156 ? -7.492 -1.564 -6.251 1.00 93.31 156 SER A CA 1
ATOM 1230 C C . SER A 1 156 ? -8.619 -2.516 -6.655 1.00 93.31 156 SER A C 1
ATOM 1232 O O . SER A 1 156 ? -9.779 -2.101 -6.656 1.00 93.31 156 SER A O 1
ATOM 1234 N N . ILE A 1 157 ? -8.329 -3.801 -6.886 1.00 89.56 157 ILE A N 1
ATOM 1235 C CA . ILE A 1 157 ? -9.352 -4.822 -7.172 1.00 89.56 157 ILE A CA 1
ATOM 1236 C C . ILE A 1 157 ? -10.335 -4.958 -6.002 1.00 89.56 157 ILE A C 1
ATOM 1238 O O . ILE A 1 157 ? -11.548 -5.004 -6.220 1.00 89.56 157 ILE A O 1
ATOM 1242 N N . PHE A 1 158 ? -9.835 -4.983 -4.764 1.00 89.94 158 PHE A N 1
ATOM 1243 C CA . PHE A 1 158 ? -10.677 -5.032 -3.569 1.00 89.94 158 PHE A CA 1
ATOM 1244 C C . PHE A 1 158 ? -11.625 -3.827 -3.487 1.00 89.94 158 PHE A C 1
ATOM 1246 O O . PHE A 1 158 ? -12.829 -4.006 -3.283 1.00 89.94 158 PHE A O 1
ATOM 1253 N N . MET A 1 159 ? -11.108 -2.614 -3.700 1.00 91.69 159 MET A N 1
ATOM 1254 C CA . MET A 1 159 ? -11.917 -1.392 -3.700 1.00 91.69 159 MET A CA 1
ATOM 1255 C C . MET A 1 159 ? -12.974 -1.407 -4.809 1.00 91.69 159 MET A C 1
ATOM 1257 O O . MET A 1 159 ? -14.138 -1.117 -4.538 1.00 91.69 159 MET A O 1
ATOM 1261 N N . ILE A 1 160 ? -12.603 -1.802 -6.033 1.00 89.06 160 ILE A N 1
ATOM 1262 C CA . ILE A 1 160 ? -13.536 -1.923 -7.165 1.00 89.06 160 ILE A CA 1
ATOM 1263 C C . ILE A 1 160 ? -14.664 -2.901 -6.822 1.00 89.06 160 ILE A C 1
ATOM 1265 O O . ILE A 1 160 ? -15.840 -2.564 -6.969 1.00 89.06 160 ILE A O 1
ATOM 1269 N N . TYR A 1 161 ? -14.326 -4.092 -6.323 1.00 85.62 161 TYR A N 1
ATOM 1270 C CA . TYR A 1 161 ? -15.318 -5.094 -5.935 1.00 85.62 161 TYR A CA 1
ATOM 1271 C C . TYR A 1 161 ? -16.272 -4.570 -4.853 1.00 85.62 161 TYR A C 1
ATOM 1273 O O . TYR A 1 161 ? -17.490 -4.725 -4.979 1.00 85.62 161 TYR A O 1
ATOM 1281 N N . PHE A 1 162 ? -15.737 -3.914 -3.819 1.00 85.12 162 PHE A N 1
ATOM 1282 C CA . PHE A 1 162 ? -16.550 -3.350 -2.745 1.00 85.12 162 PHE A CA 1
ATOM 1283 C C . PHE A 1 162 ? -17.515 -2.279 -3.267 1.00 85.12 162 PHE A C 1
ATOM 1285 O O . PHE A 1 162 ? -18.704 -2.322 -2.955 1.00 85.12 162 PHE A O 1
ATOM 1292 N N . PHE A 1 163 ? -17.036 -1.360 -4.111 1.00 83.31 163 PHE A N 1
ATOM 1293 C CA . PHE A 1 163 ? -17.875 -0.320 -4.709 1.00 83.31 163 PHE A CA 1
ATOM 1294 C C . PHE A 1 163 ? -18.976 -0.891 -5.604 1.00 83.31 163 PHE A C 1
ATOM 1296 O O . PHE A 1 163 ? -20.113 -0.419 -5.550 1.00 83.31 163 PHE A O 1
ATOM 1303 N N . ILE A 1 164 ? -18.674 -1.932 -6.384 1.00 82.06 164 ILE A N 1
ATOM 1304 C CA . ILE A 1 164 ? -19.672 -2.595 -7.232 1.00 82.06 164 ILE A CA 1
ATOM 1305 C C . ILE A 1 164 ? -20.766 -3.258 -6.397 1.00 82.06 164 ILE A C 1
ATOM 1307 O O . ILE A 1 164 ? -21.947 -3.161 -6.742 1.00 82.06 164 ILE A O 1
ATOM 1311 N N . LYS A 1 165 ? -20.383 -3.933 -5.313 1.00 79.50 165 LYS A N 1
ATOM 1312 C CA . LYS A 1 165 ? -21.314 -4.715 -4.501 1.00 79.50 165 LYS A CA 1
ATOM 1313 C C . LYS A 1 165 ? -22.139 -3.851 -3.547 1.00 79.50 165 LYS A C 1
ATOM 1315 O O . LYS A 1 165 ? -23.364 -3.934 -3.569 1.00 79.50 165 LYS A O 1
ATOM 1320 N N . GLU A 1 166 ? -21.478 -3.050 -2.719 1.00 77.31 166 GLU A N 1
ATOM 1321 C CA . GLU A 1 166 ? -22.118 -2.325 -1.612 1.00 77.31 166 GLU A CA 1
ATOM 1322 C C . GLU A 1 166 ? -22.672 -0.963 -2.058 1.00 77.31 166 GLU A C 1
ATOM 1324 O O . GLU A 1 166 ? -23.689 -0.499 -1.550 1.00 77.31 166 GLU A O 1
ATOM 1329 N N . PHE A 1 167 ? -22.064 -0.337 -3.072 1.00 70.62 167 PHE A N 1
ATOM 1330 C CA . PHE A 1 167 ? -22.427 1.008 -3.535 1.00 70.62 167 PHE A CA 1
ATOM 1331 C C . PHE A 1 167 ? -23.036 1.027 -4.943 1.00 70.62 167 PHE A C 1
ATOM 1333 O O . PHE A 1 1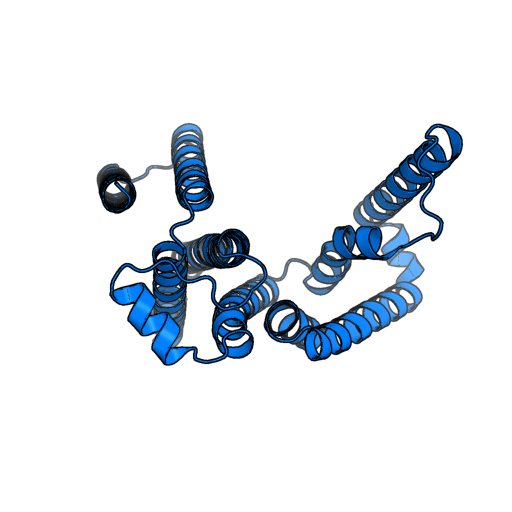67 ? -22.880 1.991 -5.698 1.00 70.62 167 PHE A O 1
ATOM 1340 N N . ARG A 1 168 ? -23.816 -0.007 -5.289 1.00 67.56 168 ARG A N 1
ATOM 1341 C CA . ARG A 1 168 ? -24.481 -0.146 -6.601 1.00 67.56 168 ARG A CA 1
ATOM 1342 C C . ARG A 1 168 ? -25.315 1.080 -7.009 1.00 67.56 168 ARG A C 1
ATOM 1344 O O . ARG A 1 168 ? -25.416 1.386 -8.192 1.00 67.56 168 ARG A O 1
ATOM 1351 N N . ILE A 1 169 ? -25.894 1.797 -6.042 1.00 61.09 169 ILE A N 1
ATOM 1352 C CA . ILE A 1 169 ? -26.674 3.025 -6.279 1.00 61.09 169 ILE A CA 1
ATOM 1353 C C . ILE A 1 169 ? -25.765 4.183 -6.726 1.00 61.09 169 ILE A C 1
ATOM 1355 O O . ILE A 1 169 ? -26.114 4.914 -7.651 1.00 61.09 169 ILE A O 1
ATOM 1359 N N . TYR A 1 170 ? -24.573 4.317 -6.139 1.00 62.47 170 TYR A N 1
ATOM 1360 C CA . TYR A 1 170 ? -23.613 5.365 -6.496 1.00 62.47 170 TYR A CA 1
ATOM 1361 C C . TYR A 1 170 ? -22.979 5.139 -7.870 1.00 62.47 170 TYR A C 1
ATOM 1363 O O . TYR A 1 170 ? -22.660 6.112 -8.549 1.00 62.47 170 TYR A O 1
ATOM 1371 N N . LEU A 1 171 ? -22.887 3.891 -8.343 1.00 62.50 171 LEU A N 1
ATOM 1372 C CA . LEU A 1 171 ? -22.482 3.586 -9.722 1.00 62.50 171 LEU A CA 1
ATOM 1373 C C . LEU A 1 171 ? -23.442 4.132 -10.787 1.00 62.50 171 LEU A C 1
ATOM 1375 O O . LEU A 1 171 ? -23.064 4.230 -11.949 1.00 62.50 171 LEU A O 1
ATOM 1379 N N . ARG A 1 172 ? -24.673 4.504 -10.419 1.00 65.69 172 ARG A N 1
ATOM 1380 C CA . ARG A 1 172 ? -25.608 5.169 -11.338 1.00 65.69 172 ARG A CA 1
ATOM 1381 C C . ARG A 1 172 ? -25.282 6.654 -11.531 1.00 65.69 172 ARG A C 1
ATOM 1383 O O . ARG A 1 172 ? -25.810 7.286 -12.441 1.00 65.69 172 ARG A O 1
ATOM 1390 N N . THR A 1 173 ? -24.422 7.212 -10.683 1.00 75.69 173 THR A N 1
ATOM 1391 C CA . THR A 1 173 ? -23.934 8.586 -10.807 1.00 75.69 173 THR A CA 1
ATOM 1392 C C . THR A 1 173 ? -22.630 8.618 -11.602 1.00 75.69 173 THR A C 1
ATOM 1394 O O . THR A 1 173 ? -21.802 7.713 -11.493 1.00 75.69 173 THR A O 1
ATOM 1397 N N . TRP A 1 174 ? -22.412 9.693 -12.363 1.00 80.62 174 TRP A N 1
ATOM 1398 C CA . TRP A 1 174 ? -21.165 9.916 -13.107 1.00 80.62 174 TRP A CA 1
ATOM 1399 C C . TRP A 1 174 ? -19.918 9.865 -12.209 1.00 80.62 174 TRP A C 1
ATOM 1401 O O . TRP A 1 174 ? -18.870 9.387 -12.635 1.00 80.62 174 TRP A O 1
ATOM 1411 N N . TYR A 1 175 ? -20.043 10.280 -10.945 1.00 80.75 175 TYR A N 1
ATOM 1412 C CA . TYR A 1 175 ? -18.960 10.229 -9.962 1.00 80.75 175 TYR A CA 1
ATOM 1413 C C . TYR A 1 175 ? -18.537 8.800 -9.608 1.00 80.75 175 TYR A C 1
ATOM 1415 O O . TYR A 1 175 ? -17.342 8.517 -9.554 1.00 80.75 175 TYR A O 1
ATOM 1423 N N . GLY A 1 176 ? -19.494 7.887 -9.407 1.00 82.75 176 GLY A N 1
ATOM 1424 C CA . GLY A 1 176 ? -19.188 6.487 -9.101 1.00 82.75 176 GLY A CA 1
ATOM 1425 C C . GLY A 1 176 ? -18.483 5.782 -10.260 1.00 82.75 176 GLY A C 1
ATOM 1426 O O . GLY A 1 176 ? -17.508 5.064 -10.045 1.00 82.75 176 GLY A O 1
ATOM 1427 N N . ILE A 1 177 ? -18.934 6.042 -11.491 1.00 85.19 177 ILE A N 1
ATOM 1428 C CA . ILE A 1 177 ? -18.311 5.502 -12.708 1.00 85.19 177 ILE A CA 1
ATOM 1429 C C . ILE A 1 177 ? -16.891 6.049 -12.856 1.00 85.19 177 ILE A C 1
ATOM 1431 O O . ILE A 1 177 ? -15.958 5.268 -13.007 1.00 85.19 177 ILE A O 1
ATOM 1435 N N . SER A 1 178 ? -16.716 7.369 -12.734 1.00 87.94 178 SER A N 1
ATOM 1436 C CA . SER A 1 178 ? -15.405 8.021 -12.825 1.00 87.94 178 SER A CA 1
ATOM 1437 C C . SER A 1 178 ? -14.409 7.457 -11.807 1.00 87.94 178 SER A C 1
ATOM 1439 O O . SER A 1 178 ? -13.278 7.131 -12.162 1.00 87.94 178 SER A O 1
ATOM 1441 N N . TYR A 1 179 ? -14.840 7.242 -10.560 1.00 88.88 179 TYR A N 1
ATOM 1442 C CA . TYR A 1 179 ? -13.978 6.678 -9.523 1.00 88.88 179 TYR A CA 1
ATOM 1443 C C . TYR A 1 179 ? -13.577 5.220 -9.800 1.00 88.88 179 TYR A C 1
ATOM 1445 O O . TYR A 1 179 ? -12.408 4.865 -9.655 1.00 88.88 179 TYR A O 1
ATOM 1453 N N . VAL A 1 180 ? -14.506 4.371 -10.252 1.00 89.50 180 VAL A N 1
ATOM 1454 C CA . VAL A 1 180 ? -14.170 2.986 -10.630 1.00 89.50 180 VAL A CA 1
ATOM 1455 C C . VAL A 1 180 ? -13.264 2.948 -11.860 1.00 89.50 180 VAL A C 1
ATOM 1457 O O . VAL A 1 180 ? -12.309 2.172 -11.880 1.00 89.50 180 VAL A O 1
ATOM 1460 N N . SER A 1 181 ? -13.500 3.807 -12.854 1.00 89.50 181 SER A N 1
ATOM 1461 C CA . SER A 1 181 ? -12.610 3.959 -14.009 1.00 89.50 181 SER A CA 1
ATOM 1462 C C . SER A 1 181 ? -11.211 4.413 -13.590 1.00 89.50 181 SER A C 1
ATOM 1464 O O . SER A 1 181 ? -10.224 3.852 -14.057 1.00 89.50 181 SER A O 1
ATOM 1466 N N . PHE A 1 182 ? -11.112 5.366 -12.664 1.00 93.50 182 PHE A N 1
ATOM 1467 C CA . PHE A 1 182 ? -9.843 5.816 -12.095 1.00 93.50 182 PHE A CA 1
ATOM 1468 C C . PHE A 1 182 ? -9.088 4.679 -11.391 1.00 93.50 182 PHE A C 1
ATOM 1470 O O . PHE A 1 182 ? -7.907 4.464 -11.663 1.00 93.50 182 PHE A O 1
ATOM 1477 N N . LEU A 1 183 ? -9.772 3.892 -10.552 1.00 92.06 183 LEU A N 1
ATOM 1478 C CA . LEU A 1 183 ? -9.179 2.714 -9.911 1.00 92.06 183 LEU A CA 1
ATOM 1479 C C . LEU A 1 183 ? -8.727 1.661 -10.930 1.00 92.06 183 LEU A C 1
ATOM 1481 O O . LEU A 1 183 ? -7.663 1.065 -10.760 1.00 92.06 183 LEU A O 1
ATOM 1485 N N . ALA A 1 184 ? -9.504 1.446 -11.994 1.00 90.56 184 ALA A N 1
ATOM 1486 C CA . ALA A 1 184 ? -9.139 0.525 -13.064 1.00 90.56 184 ALA A CA 1
ATOM 1487 C C . ALA A 1 184 ? -7.866 0.992 -13.789 1.00 90.56 184 ALA A C 1
ATOM 1489 O O . ALA A 1 184 ? -6.947 0.195 -13.967 1.00 90.56 184 ALA A O 1
ATOM 1490 N N . ILE A 1 185 ? -7.758 2.281 -14.121 1.00 93.31 185 ILE A N 1
ATOM 1491 C CA . ILE A 1 185 ? -6.553 2.861 -14.735 1.00 93.31 185 ILE A CA 1
ATOM 1492 C C . ILE A 1 185 ? -5.334 2.671 -13.822 1.00 93.31 185 ILE A C 1
ATOM 1494 O O . ILE A 1 185 ? -4.301 2.182 -14.276 1.00 93.31 185 ILE A O 1
ATOM 1498 N N . ILE A 1 186 ? -5.464 2.968 -12.525 1.00 93.94 186 ILE A N 1
ATOM 1499 C CA . ILE A 1 186 ? -4.394 2.741 -11.540 1.00 93.94 186 ILE A CA 1
ATOM 1500 C C . ILE A 1 186 ? -3.976 1.269 -11.498 1.00 93.94 186 ILE A C 1
ATOM 1502 O O . ILE A 1 186 ? -2.781 0.970 -11.454 1.00 93.94 186 ILE A O 1
ATOM 1506 N N . SER A 1 187 ? -4.939 0.345 -11.514 1.00 91.94 187 SER A N 1
ATOM 1507 C CA . SER A 1 187 ? -4.645 -1.091 -11.489 1.00 91.94 187 SER A CA 1
ATOM 1508 C C . SER A 1 187 ? -3.870 -1.538 -12.733 1.00 91.94 187 SER A C 1
ATOM 1510 O O . SER A 1 187 ? -2.923 -2.311 -12.610 1.00 91.94 187 SER A O 1
ATOM 1512 N N . VAL A 1 188 ? -4.202 -0.993 -13.910 1.00 91.81 188 VAL A N 1
ATOM 1513 C CA . VAL A 1 188 ? -3.504 -1.282 -15.173 1.00 91.81 188 VAL A CA 1
ATOM 1514 C C . VAL A 1 188 ? -2.078 -0.742 -15.142 1.00 91.81 188 VAL A C 1
ATOM 1516 O O . VAL A 1 188 ? -1.155 -1.462 -15.513 1.00 91.81 188 VAL A O 1
ATOM 1519 N N . ILE A 1 189 ? -1.874 0.483 -14.650 1.00 92.38 189 ILE A N 1
ATOM 1520 C CA . ILE A 1 189 ? -0.529 1.059 -14.502 1.00 92.38 189 ILE A CA 1
ATOM 1521 C C . ILE A 1 189 ? 0.326 0.187 -13.574 1.00 92.38 189 ILE A C 1
ATOM 1523 O O . ILE A 1 189 ? 1.447 -0.166 -13.924 1.00 92.38 189 ILE A O 1
ATOM 1527 N N . ASN A 1 190 ? -0.204 -0.228 -12.420 1.00 92.44 190 ASN A N 1
ATOM 1528 C CA . ASN A 1 190 ? 0.540 -1.097 -11.503 1.00 92.44 190 ASN A CA 1
ATOM 1529 C C . ASN A 1 190 ? 0.796 -2.495 -12.089 1.00 92.44 190 ASN A C 1
ATOM 1531 O O . ASN A 1 190 ? 1.851 -3.073 -11.844 1.00 92.44 190 ASN 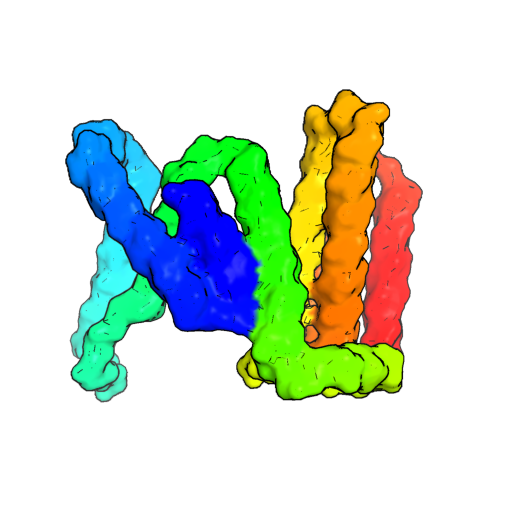A O 1
ATOM 1535 N N . LEU A 1 191 ? -0.118 -3.029 -12.903 1.00 91.06 191 LEU A N 1
ATOM 1536 C CA . LEU A 1 191 ? 0.102 -4.287 -13.618 1.00 91.06 191 LEU A CA 1
ATOM 1537 C C . LEU A 1 191 ? 1.231 -4.170 -14.651 1.00 91.06 191 LEU A C 1
ATOM 1539 O O . LEU A 1 191 ? 2.052 -5.081 -14.750 1.00 91.06 191 LEU A O 1
ATOM 1543 N N . LEU A 1 192 ? 1.328 -3.037 -15.352 1.00 91.06 192 LEU A N 1
ATOM 1544 C CA . LEU A 1 192 ? 2.472 -2.744 -16.219 1.00 91.06 192 LEU A CA 1
ATOM 1545 C C . LEU A 1 192 ? 3.780 -2.680 -15.419 1.00 91.06 192 LEU A C 1
ATOM 1547 O O . LEU A 1 192 ? 4.764 -3.276 -15.842 1.00 91.06 192 LEU A O 1
ATOM 1551 N N . LEU A 1 193 ? 3.792 -2.058 -14.236 1.00 91.19 193 LEU A N 1
ATOM 1552 C CA . LEU A 1 193 ? 4.981 -2.038 -13.369 1.00 91.19 193 LEU A CA 1
ATOM 1553 C C . LEU A 1 193 ? 5.409 -3.454 -12.928 1.00 91.19 193 LEU A C 1
ATOM 1555 O O . LEU A 1 193 ? 6.597 -3.785 -12.946 1.00 91.19 193 LEU A O 1
ATOM 1559 N N . VAL A 1 194 ? 4.457 -4.327 -12.575 1.00 90.94 194 VAL A N 1
ATOM 1560 C CA . VAL A 1 194 ? 4.747 -5.743 -12.259 1.00 90.94 194 VAL A CA 1
ATOM 1561 C C . VAL A 1 194 ? 5.287 -6.495 -13.481 1.00 90.94 194 VAL A C 1
ATOM 1563 O O . VAL A 1 194 ? 6.175 -7.338 -13.347 1.00 90.94 194 VAL A O 1
ATOM 1566 N N . TYR A 1 195 ? 4.784 -6.191 -14.677 1.00 89.94 195 TYR A N 1
ATOM 1567 C CA . TYR A 1 195 ? 5.306 -6.761 -15.914 1.00 89.94 195 TYR A CA 1
ATOM 1568 C C . TYR A 1 195 ? 6.755 -6.314 -16.170 1.00 89.94 195 TYR A C 1
ATOM 1570 O O . TYR A 1 195 ? 7.630 -7.163 -16.302 1.00 89.94 195 TYR A O 1
ATOM 1578 N N . MET A 1 196 ? 7.039 -5.010 -16.131 1.00 89.69 196 MET A N 1
ATOM 1579 C CA . MET A 1 196 ? 8.364 -4.431 -16.430 1.00 89.69 196 MET A CA 1
ATOM 1580 C C . MET A 1 196 ? 9.477 -4.882 -15.471 1.00 89.69 196 MET A C 1
ATOM 1582 O O . MET A 1 196 ? 10.653 -4.907 -15.823 1.00 89.69 196 MET A O 1
ATOM 1586 N N . THR A 1 197 ? 9.122 -5.256 -14.246 1.00 88.88 197 THR A N 1
ATOM 1587 C CA . THR A 1 197 ? 10.077 -5.715 -13.224 1.00 88.88 197 THR A CA 1
ATOM 1588 C C . THR A 1 197 ? 10.461 -7.195 -13.366 1.00 88.88 197 THR A C 1
ATOM 1590 O O . THR A 1 197 ? 11.388 -7.656 -12.692 1.00 88.88 197 THR A O 1
ATOM 1593 N N . PHE A 1 198 ? 9.761 -7.965 -14.215 1.00 86.12 198 PHE A N 1
ATOM 1594 C CA . PHE A 1 198 ? 9.961 -9.409 -14.433 1.00 86.12 198 PHE A CA 1
ATOM 1595 C C . PHE A 1 198 ? 10.120 -10.237 -13.145 1.00 86.12 198 PHE A C 1
ATOM 1597 O O . PHE A 1 198 ? 10.908 -11.189 -13.066 1.00 86.12 198 PHE A O 1
ATOM 1604 N N . SER A 1 199 ? 9.370 -9.888 -12.097 1.00 87.81 199 SER A N 1
ATOM 1605 C CA . SER A 1 199 ? 9.477 -10.573 -10.811 1.00 87.81 199 SER A CA 1
ATOM 1606 C C . SER A 1 199 ? 8.549 -11.787 -10.727 1.00 87.81 199 SER A C 1
ATOM 1608 O O . SER A 1 199 ? 7.364 -11.683 -10.405 1.00 87.81 199 SER A O 1
ATOM 1610 N N . ARG A 1 200 ? 9.102 -12.978 -10.992 1.00 86.75 200 ARG A N 1
ATOM 1611 C CA . ARG A 1 200 ? 8.363 -14.259 -10.972 1.00 86.75 200 ARG A CA 1
ATOM 1612 C C . ARG A 1 200 ? 7.659 -14.539 -9.639 1.00 86.75 200 ARG A C 1
ATOM 1614 O O . ARG A 1 200 ? 6.581 -15.128 -9.629 1.00 86.75 200 ARG A O 1
ATOM 1621 N N . SER A 1 201 ? 8.245 -14.115 -8.519 1.00 88.25 201 SER A N 1
ATOM 1622 C CA . SER A 1 201 ? 7.683 -14.344 -7.182 1.00 88.25 201 SER A CA 1
ATOM 1623 C C . SER A 1 201 ? 6.342 -13.638 -6.977 1.00 88.25 201 SER A C 1
ATOM 1625 O O . SER A 1 201 ? 5.466 -14.187 -6.313 1.00 88.25 201 SER A O 1
ATOM 1627 N N . ILE A 1 202 ? 6.141 -12.459 -7.569 1.00 90.25 202 ILE A N 1
ATOM 1628 C CA . ILE A 1 202 ? 4.880 -11.717 -7.439 1.00 90.25 202 ILE A CA 1
ATOM 1629 C C . ILE A 1 202 ? 3.803 -12.250 -8.363 1.00 90.25 202 ILE A C 1
ATOM 1631 O O . ILE A 1 202 ? 2.653 -12.340 -7.944 1.00 90.25 202 ILE A O 1
ATOM 1635 N N . TRP A 1 203 ? 4.164 -12.695 -9.563 1.00 87.19 203 TRP A N 1
ATOM 1636 C CA . TRP A 1 203 ? 3.234 -13.435 -10.414 1.00 87.19 203 TRP A CA 1
ATOM 1637 C C . TRP A 1 203 ? 2.715 -14.694 -9.714 1.00 87.19 203 TRP A C 1
ATOM 1639 O O . TRP A 1 203 ? 1.506 -14.933 -9.694 1.00 87.19 203 TRP A O 1
ATOM 1649 N N . LEU A 1 204 ? 3.603 -15.441 -9.047 1.00 86.94 204 LEU A N 1
ATOM 1650 C CA . LEU A 1 204 ? 3.210 -16.575 -8.213 1.00 86.94 204 LEU A CA 1
ATOM 1651 C C . LEU A 1 204 ? 2.313 -16.142 -7.041 1.00 86.94 204 LEU A C 1
ATOM 1653 O O . LEU A 1 204 ? 1.302 -16.786 -6.782 1.00 86.94 204 LEU A O 1
ATOM 1657 N N . ALA A 1 205 ? 2.641 -15.047 -6.350 1.00 88.56 205 ALA A N 1
ATOM 1658 C CA . ALA A 1 205 ? 1.831 -14.547 -5.239 1.00 88.56 205 ALA A CA 1
ATOM 1659 C C . ALA A 1 205 ? 0.412 -14.152 -5.686 1.00 88.56 205 ALA A C 1
ATOM 1661 O O . ALA A 1 205 ? -0.564 -14.554 -5.052 1.00 88.56 205 ALA A O 1
ATOM 1662 N N . LEU A 1 206 ? 0.283 -13.422 -6.799 1.00 86.62 206 LEU A N 1
ATOM 1663 C CA . LEU A 1 206 ? -1.010 -13.055 -7.385 1.00 86.62 206 LEU A CA 1
ATOM 1664 C C . LEU A 1 206 ? -1.807 -14.301 -7.792 1.00 86.62 206 LEU A C 1
ATOM 1666 O O . LEU A 1 206 ? -3.003 -14.384 -7.505 1.00 86.62 206 LEU A O 1
ATOM 1670 N N . PHE A 1 207 ? -1.144 -15.298 -8.384 1.00 84.75 207 PHE A N 1
ATOM 1671 C CA . PHE A 1 207 ? -1.760 -16.585 -8.698 1.00 84.75 207 PHE A CA 1
ATOM 1672 C C . PHE A 1 207 ? -2.277 -17.298 -7.439 1.00 84.75 207 PHE A C 1
ATOM 1674 O O . PHE A 1 207 ? -3.440 -17.701 -7.396 1.00 84.75 207 PHE A O 1
ATOM 1681 N N . CYS A 1 208 ? -1.465 -17.391 -6.383 1.00 87.62 208 CYS A N 1
ATOM 1682 C CA . CYS A 1 208 ? -1.866 -17.995 -5.112 1.00 87.62 208 CYS A CA 1
ATOM 1683 C C . CYS A 1 208 ? -3.085 -17.294 -4.497 1.00 87.62 208 CYS A C 1
ATOM 1685 O O . CYS A 1 208 ? -4.021 -17.967 -4.064 1.00 87.62 208 CYS A O 1
ATOM 1687 N N . VAL A 1 209 ? -3.117 -15.957 -4.497 1.00 87.94 209 VAL A N 1
ATOM 1688 C CA . VAL A 1 209 ? -4.269 -15.187 -3.993 1.00 87.94 209 VAL A CA 1
ATOM 1689 C C . VAL A 1 209 ? -5.545 -15.535 -4.763 1.00 87.94 209 VAL A C 1
ATOM 1691 O O . VAL A 1 209 ? -6.607 -15.691 -4.161 1.00 87.94 209 VAL A O 1
ATOM 1694 N N . LEU A 1 210 ? -5.451 -15.715 -6.079 1.00 80.44 210 LEU A N 1
ATOM 1695 C CA . LEU A 1 210 ? -6.594 -16.067 -6.922 1.00 80.44 210 LEU A CA 1
ATOM 1696 C C . LEU A 1 210 ? -7.071 -17.498 -6.682 1.00 80.44 210 LEU A C 1
ATOM 1698 O O . LEU A 1 210 ? -8.275 -17.720 -6.572 1.00 80.44 210 LEU A O 1
ATOM 1702 N N . VAL A 1 211 ? -6.152 -18.451 -6.528 1.00 80.69 211 VAL A N 1
ATOM 1703 C CA . VAL A 1 211 ? -6.490 -19.831 -6.149 1.00 80.69 211 VAL A CA 1
ATOM 1704 C C . VAL A 1 211 ? -7.229 -19.847 -4.809 1.00 80.69 211 VAL A C 1
ATOM 1706 O O . VAL A 1 211 ? -8.304 -20.438 -4.708 1.00 80.69 211 VAL A O 1
ATOM 1709 N N . ILE A 1 212 ? -6.713 -19.134 -3.803 1.00 85.50 212 ILE A N 1
ATOM 1710 C CA . ILE A 1 212 ? -7.358 -19.015 -2.488 1.00 85.50 212 ILE A CA 1
ATOM 1711 C C . ILE A 1 212 ? -8.748 -18.378 -2.617 1.00 85.50 212 ILE A C 1
ATOM 1713 O O . ILE A 1 212 ? -9.698 -18.854 -1.995 1.00 85.50 212 ILE A O 1
ATOM 1717 N N . LEU A 1 213 ? -8.899 -17.341 -3.445 1.00 79.94 213 LEU A N 1
ATOM 1718 C CA . LEU A 1 213 ? -10.187 -16.693 -3.693 1.00 79.94 213 LEU A CA 1
ATOM 1719 C C . LEU A 1 213 ? -11.200 -17.655 -4.333 1.00 79.94 213 LEU A C 1
ATOM 1721 O O . LEU A 1 213 ? -12.357 -17.686 -3.914 1.00 79.94 213 LEU A O 1
ATOM 1725 N N . ILE A 1 214 ? -10.777 -18.466 -5.306 1.00 74.25 214 ILE A N 1
ATOM 1726 C CA . ILE A 1 214 ? -11.626 -19.485 -5.941 1.00 74.25 214 ILE A CA 1
ATOM 1727 C C . ILE A 1 214 ? -12.091 -20.508 -4.903 1.00 74.25 214 ILE A C 1
ATOM 1729 O O . ILE A 1 214 ? -13.291 -20.772 -4.810 1.00 74.25 214 ILE A O 1
ATOM 1733 N N . PHE A 1 215 ? -11.170 -21.031 -4.088 1.00 79.81 215 PHE A N 1
ATOM 1734 C CA . PHE A 1 215 ? -11.518 -21.950 -3.003 1.00 79.81 215 PHE A CA 1
ATOM 1735 C C . PHE A 1 215 ? -12.498 -21.310 -2.021 1.00 79.81 215 PHE A C 1
ATOM 1737 O O . PHE A 1 215 ? -13.516 -21.912 -1.685 1.00 79.81 215 PHE A O 1
ATOM 1744 N N . TYR A 1 216 ? -12.243 -20.071 -1.607 1.00 80.62 216 TYR A N 1
ATOM 1745 C CA . TYR A 1 216 ? -13.120 -19.344 -0.696 1.00 80.62 216 TYR A CA 1
ATOM 1746 C C . TYR A 1 216 ? -14.546 -19.190 -1.249 1.00 80.62 216 TYR A C 1
ATOM 1748 O O . TYR A 1 216 ? -15.521 -19.426 -0.534 1.00 80.62 216 TYR A O 1
ATOM 1756 N N . VAL A 1 217 ? -14.680 -18.821 -2.527 1.00 72.44 217 VAL A N 1
ATOM 1757 C CA . VAL A 1 217 ? -15.982 -18.682 -3.200 1.00 72.44 217 VAL A CA 1
ATOM 1758 C C . VAL A 1 217 ? -16.699 -20.029 -3.298 1.00 72.44 217 VAL A C 1
ATOM 1760 O O . VAL A 1 217 ? -17.895 -20.094 -3.004 1.00 72.44 217 VAL A O 1
ATOM 1763 N N . PHE A 1 218 ? -15.970 -21.090 -3.657 1.00 72.19 218 PHE A N 1
ATOM 1764 C CA . PHE A 1 218 ? -16.499 -22.449 -3.752 1.00 72.19 218 PHE A CA 1
ATOM 1765 C C . PHE A 1 218 ? -17.048 -22.936 -2.404 1.00 72.19 218 PHE A C 1
ATOM 1767 O O . PHE A 1 218 ? -18.204 -23.344 -2.324 1.00 72.19 218 PHE A O 1
ATOM 1774 N N . PHE A 1 219 ? -16.274 -22.806 -1.321 1.00 77.81 219 PHE A N 1
ATOM 1775 C CA . PHE A 1 219 ? -16.703 -23.237 0.016 1.00 77.81 219 PHE A CA 1
ATOM 1776 C C . PHE A 1 219 ? -17.866 -22.422 0.579 1.00 77.81 219 PHE A C 1
ATOM 1778 O O . PHE A 1 219 ? -18.657 -22.937 1.368 1.00 77.81 219 PHE A O 1
ATOM 1785 N N . ARG A 1 220 ? -17.997 -21.152 0.187 1.00 75.56 220 ARG A N 1
ATOM 1786 C CA . ARG A 1 220 ? -19.071 -20.285 0.682 1.00 75.56 220 ARG A CA 1
ATOM 1787 C C . ARG A 1 220 ? -20.394 -20.470 -0.079 1.00 75.56 220 ARG A C 1
ATOM 1789 O O . ARG A 1 220 ? -21.345 -19.753 0.222 1.00 75.56 220 ARG A O 1
ATOM 1796 N N . ASN A 1 221 ? -20.473 -21.404 -1.041 1.00 61.25 221 ASN A N 1
ATOM 1797 C CA . ASN A 1 221 ? -21.648 -21.639 -1.898 1.00 61.25 221 ASN A CA 1
ATOM 1798 C C . ASN A 1 221 ? -22.225 -20.339 -2.488 1.00 61.25 221 ASN A C 1
ATOM 1800 O O . ASN A 1 221 ? -23.430 -20.197 -2.700 1.00 61.25 221 ASN A O 1
ATOM 1804 N N . VAL A 1 222 ? -21.361 -19.353 -2.743 1.00 63.03 222 VAL A N 1
ATOM 1805 C CA . VAL A 1 222 ? -21.783 -18.120 -3.402 1.00 63.03 222 VAL A CA 1
ATOM 1806 C C . VAL A 1 222 ? -22.044 -18.495 -4.852 1.00 63.03 222 VAL A C 1
ATOM 1808 O O . VAL A 1 222 ? -21.146 -19.003 -5.520 1.00 63.03 222 VAL A O 1
ATOM 1811 N N . SER A 1 223 ? -23.266 -18.266 -5.338 1.00 55.88 223 SER A N 1
ATOM 1812 C CA . SER A 1 223 ? -23.658 -18.541 -6.722 1.00 55.88 223 SER A CA 1
ATOM 1813 C C . SER A 1 223 ? -22.844 -17.668 -7.684 1.00 55.88 223 SER A C 1
ATOM 1815 O O . SER A 1 223 ? -23.254 -16.568 -8.060 1.00 55.88 223 SER A O 1
ATOM 1817 N N . PHE A 1 224 ? -21.646 -18.124 -8.037 1.00 58.41 224 PHE A N 1
ATOM 1818 C CA . PHE A 1 224 ? -20.751 -17.434 -8.950 1.00 58.41 224 PHE A CA 1
ATOM 1819 C C . PHE A 1 224 ? -21.025 -17.890 -10.378 1.00 58.41 224 PHE A C 1
ATOM 1821 O O . PHE A 1 224 ? -21.253 -19.067 -10.654 1.00 58.41 224 PHE A O 1
ATOM 1828 N N . ASN A 1 225 ? -20.984 -16.950 -11.317 1.00 61.09 225 ASN A N 1
ATOM 1829 C CA . ASN A 1 225 ? -21.122 -17.279 -12.725 1.00 61.09 225 ASN A CA 1
ATOM 1830 C C . ASN A 1 225 ? -19.841 -17.987 -13.197 1.00 61.09 225 ASN A C 1
ATOM 1832 O O . ASN A 1 225 ? -18.810 -17.337 -13.380 1.00 61.09 225 ASN A O 1
ATOM 1836 N N . MET A 1 226 ? -19.907 -19.305 -13.415 1.00 56.47 226 MET A N 1
ATOM 1837 C CA . MET A 1 226 ? -18.778 -20.140 -13.864 1.00 56.47 226 MET A CA 1
ATOM 1838 C C . MET A 1 226 ? -18.057 -19.563 -15.092 1.00 56.47 226 MET A C 1
ATOM 1840 O O . MET A 1 226 ? -16.839 -19.672 -15.211 1.00 56.47 226 MET A O 1
ATOM 1844 N N . LYS A 1 227 ? -18.776 -18.852 -15.971 1.00 61.59 227 LYS A N 1
ATOM 1845 C CA . LYS A 1 227 ? -18.197 -18.194 -17.154 1.00 61.59 227 LYS A CA 1
ATOM 1846 C C . LYS A 1 227 ? -17.217 -17.069 -16.801 1.00 61.59 227 LYS A C 1
ATOM 1848 O O . LYS A 1 227 ? -16.281 -16.821 -17.553 1.00 61.59 227 LYS A O 1
ATOM 1853 N N . PHE A 1 228 ? -17.426 -16.374 -15.685 1.00 60.50 228 PHE A N 1
ATOM 1854 C CA . PHE A 1 228 ? -16.535 -15.309 -15.220 1.00 60.50 228 PHE A CA 1
ATOM 1855 C C . PHE A 1 228 ? -15.256 -15.883 -14.595 1.00 60.50 228 PHE A C 1
ATOM 1857 O O . PHE A 1 228 ? -14.166 -15.380 -14.847 1.00 60.50 228 PHE A O 1
ATOM 1864 N N . LEU A 1 229 ? -15.385 -16.993 -13.866 1.00 60.34 229 LEU A N 1
ATOM 1865 C CA . LEU A 1 229 ? -14.266 -17.704 -13.246 1.00 60.34 229 LEU A CA 1
ATOM 1866 C C . LEU A 1 229 ? -13.334 -18.304 -14.314 1.00 60.34 229 LEU A C 1
ATOM 1868 O O . LEU A 1 229 ? -12.122 -18.111 -14.258 1.00 60.34 229 LEU A O 1
ATOM 1872 N N . VAL A 1 230 ? -13.905 -18.908 -15.362 1.00 66.56 230 VAL A N 1
ATOM 1873 C CA . VAL A 1 230 ? -13.141 -19.392 -16.525 1.00 66.56 230 VAL A CA 1
ATOM 1874 C C . VAL A 1 230 ? -12.421 -18.245 -17.244 1.00 66.56 230 VAL A C 1
ATOM 1876 O O . VAL A 1 230 ? -11.254 -18.392 -17.589 1.00 66.56 230 VAL A O 1
ATOM 1879 N N . LYS A 1 231 ? -13.058 -17.078 -17.421 1.00 66.06 231 LYS A N 1
ATOM 1880 C CA . LYS A 1 231 ? -12.396 -15.903 -18.021 1.00 66.06 231 LYS A CA 1
ATOM 1881 C C . LYS A 1 231 ? -11.202 -15.421 -17.194 1.00 66.06 231 LYS A C 1
ATOM 1883 O O . LYS A 1 231 ? -10.168 -15.113 -17.776 1.00 66.06 231 LYS A O 1
ATOM 1888 N N . ILE A 1 232 ? -11.320 -15.397 -15.865 1.00 63.59 232 ILE A N 1
ATOM 1889 C CA . ILE A 1 232 ? -10.208 -15.040 -14.969 1.00 63.59 232 ILE A CA 1
ATOM 1890 C C . ILE A 1 232 ? -9.061 -16.047 -15.105 1.00 63.59 232 ILE A C 1
ATOM 1892 O O . ILE A 1 232 ? -7.916 -15.639 -15.278 1.00 63.59 232 ILE A O 1
ATOM 1896 N N . ILE A 1 233 ? -9.362 -17.350 -15.089 1.00 65.50 233 ILE A N 1
ATOM 1897 C CA . ILE A 1 233 ? -8.351 -18.409 -15.237 1.00 65.50 233 ILE A CA 1
ATOM 1898 C C . ILE A 1 233 ? -7.628 -18.299 -16.587 1.00 65.50 233 ILE A C 1
ATOM 1900 O O . ILE A 1 233 ? -6.405 -18.391 -16.630 1.00 65.50 233 ILE A O 1
ATOM 1904 N N . VAL A 1 234 ? -8.355 -18.055 -17.682 1.00 69.75 234 VAL A N 1
ATOM 1905 C CA . VAL A 1 234 ? -7.764 -17.910 -19.024 1.00 69.75 234 VAL A CA 1
ATOM 1906 C C . VAL A 1 234 ? -6.849 -16.687 -19.106 1.00 69.75 234 VAL A C 1
ATOM 1908 O O . VAL A 1 234 ? -5.727 -16.808 -19.593 1.00 69.75 234 VAL A O 1
ATOM 1911 N N . VAL A 1 235 ? -7.279 -15.534 -18.578 1.00 64.00 2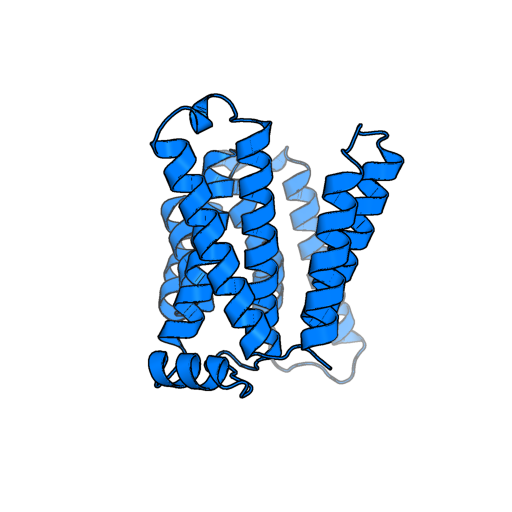35 VAL A N 1
ATOM 1912 C CA . VAL A 1 235 ? -6.433 -14.328 -18.516 1.00 64.00 235 VAL A CA 1
ATOM 1913 C C . VAL A 1 235 ? -5.164 -14.606 -17.705 1.00 64.00 235 VAL A C 1
ATOM 1915 O O . VAL A 1 235 ? -4.073 -14.218 -18.117 1.00 64.00 235 VAL A O 1
ATOM 1918 N N . LEU A 1 236 ? -5.265 -15.358 -16.610 1.00 58.78 236 LEU A N 1
ATOM 1919 C CA . LEU A 1 236 ? -4.117 -15.674 -15.762 1.00 58.78 236 LEU A CA 1
ATOM 1920 C C . LEU A 1 236 ? -3.130 -16.636 -16.405 1.00 58.78 236 LEU A C 1
ATOM 1922 O O . LEU A 1 236 ? -1.931 -16.369 -16.380 1.00 58.78 236 LEU A O 1
ATOM 1926 N N . ILE A 1 237 ? -3.618 -17.715 -17.015 1.00 64.75 237 ILE A N 1
ATOM 1927 C CA . ILE A 1 237 ? -2.767 -18.649 -17.757 1.00 64.75 237 ILE A CA 1
ATOM 1928 C C . ILE A 1 237 ? -2.071 -17.905 -18.900 1.00 64.75 237 ILE A C 1
ATOM 1930 O O . ILE A 1 237 ? -0.869 -18.068 -19.079 1.00 64.75 237 ILE A O 1
ATOM 1934 N N . SER A 1 238 ? -2.779 -17.014 -19.605 1.00 60.44 238 SER A N 1
ATOM 1935 C CA . SER A 1 238 ? -2.161 -16.185 -20.645 1.00 60.44 238 SER A CA 1
ATOM 1936 C C . SER A 1 238 ? -1.099 -15.227 -20.088 1.00 60.44 238 SER A C 1
ATOM 1938 O O . SER A 1 238 ? -0.041 -15.082 -20.689 1.00 60.44 238 SER A O 1
ATOM 1940 N N . SER A 1 239 ? -1.317 -14.648 -18.901 1.00 55.50 239 SER A N 1
ATOM 1941 C CA . SER A 1 239 ? -0.330 -13.780 -18.244 1.00 55.50 239 SER A CA 1
ATOM 1942 C C . SER A 1 239 ? 0.881 -14.542 -17.697 1.00 55.50 239 SER A C 1
ATOM 1944 O O . SER A 1 239 ? 1.987 -14.018 -17.724 1.00 55.50 239 SER A O 1
ATOM 1946 N N . PHE A 1 240 ? 0.696 -15.792 -17.259 1.00 57.81 240 PHE A N 1
ATOM 1947 C CA . PHE A 1 240 ? 1.783 -16.663 -16.813 1.00 57.81 240 PHE A CA 1
ATOM 1948 C C . PHE A 1 240 ? 2.628 -17.162 -17.993 1.00 57.81 240 PHE A C 1
ATOM 1950 O O . PHE A 1 240 ? 3.848 -17.249 -17.885 1.00 57.81 240 PHE A O 1
ATOM 1957 N N . LEU A 1 241 ? 1.988 -17.447 -19.132 1.00 57.56 241 LEU A N 1
ATOM 1958 C CA . LEU A 1 241 ? 2.663 -17.850 -20.368 1.00 57.56 241 LEU A CA 1
ATOM 1959 C C . LEU A 1 241 ? 3.445 -16.704 -21.023 1.00 57.56 241 LEU A C 1
ATOM 1961 O O . LEU A 1 241 ? 4.463 -16.972 -21.639 1.00 57.56 241 LEU A O 1
ATOM 1965 N N . LEU A 1 242 ? 3.033 -15.443 -20.847 1.00 54.94 242 LEU A N 1
ATOM 1966 C CA . LEU A 1 242 ? 3.770 -14.267 -21.341 1.00 54.94 242 LEU A CA 1
ATOM 1967 C C . LEU A 1 242 ? 5.133 -14.039 -20.651 1.00 54.94 242 LEU A C 1
ATOM 1969 O O . LEU A 1 242 ? 5.881 -13.160 -21.065 1.00 54.94 242 LEU A O 1
ATOM 1973 N N . ILE A 1 243 ? 5.445 -14.791 -19.591 1.00 53.88 243 ILE A N 1
ATOM 1974 C CA . ILE A 1 243 ? 6.683 -14.667 -18.798 1.00 53.88 243 ILE A CA 1
ATOM 1975 C C . ILE A 1 243 ? 7.710 -15.756 -19.174 1.00 53.88 243 ILE A C 1
ATOM 1977 O O . ILE A 1 243 ? 8.850 -15.708 -18.699 1.00 53.88 243 ILE A O 1
ATOM 1981 N N . TYR A 1 244 ? 7.319 -16.724 -20.011 1.00 44.25 244 TYR A N 1
ATOM 1982 C CA . TYR A 1 244 ? 8.186 -17.783 -20.536 1.00 44.25 244 TYR A CA 1
ATOM 1983 C C . TYR A 1 244 ? 8.573 -17.542 -21.992 1.00 44.25 244 TYR A C 1
ATOM 1985 O O . TYR A 1 244 ? 7.689 -17.159 -22.787 1.00 44.25 244 TYR A O 1
#

pLDDT: mean 82.73, std 10.74, range [44.25, 96.12]